Protein AF-A0A930YAP3-F1 (afdb_monomer_lite)

Radius of gyration: 26.92 Å; chains: 1; bounding box: 83×47×52 Å

Sequence (221 aa):
MSDSRGLPSSLTEYVLVWCEDLLQDLPTTDRTDLARTLSTMYEGGPWPTRLRIQRLAEQINGNYGDANTFVGDLHSERPGYVATITQKLSTPDPQTRDEALELLARLPGSPELVQALDQAGEQGSLSHSERAKILRRALSNPILPAPVPAPDAYPELPRDYPESYEDQKRRDPPYELFRPTPDQTTDLAKLDEEWKAGLLEVQAYRRAIFAIMNGHSSASG

Secondary structure (DSSP, 8-state):
-----PSPSSHHHIIIIITGGGGTTS-HHHHHHHHHHHHHH--SSSPPPHHHHHHHHHHHTT-SS-HHHHHHHHHHTSTTHHHHHHHGGG-S-HHHHHHHHHHHHHS---HHHHHHHHHHHHTTSS-HHHHHHHHHHHHHS--PPPPPPPPTTSPPPPTTPSPPHHHHHHHS--GGG----HHHHHHHHHHHHHHHTT-S-HHHHHHHHHHHHH-S-----

Structure (mmCIF, N/CA/C/O backbone):
data_AF-A0A930YAP3-F1
#
_entry.id   AF-A0A930YAP3-F1
#
loop_
_atom_site.group_PDB
_atom_site.id
_atom_site.type_symbol
_atom_site.label_atom_id
_atom_site.label_alt_id
_atom_site.label_comp_id
_atom_site.label_asym_id
_atom_site.label_entity_id
_atom_site.label_seq_id
_atom_site.pdbx_PDB_ins_code
_atom_site.Cartn_x
_atom_site.Cartn_y
_atom_site.Cartn_z
_atom_site.occupancy
_atom_site.B_iso_or_equiv
_atom_site.auth_seq_id
_atom_site.auth_comp_id
_atom_site.auth_asym_id
_atom_site.auth_atom_id
_atom_site.pdbx_PDB_model_num
ATOM 1 N N . MET A 1 1 ? 8.081 -24.027 -24.000 1.00 33.53 1 MET A N 1
ATOM 2 C CA . MET A 1 1 ? 9.335 -23.278 -24.212 1.00 33.53 1 MET A CA 1
ATOM 3 C C . MET A 1 1 ? 9.351 -22.201 -23.151 1.00 33.53 1 MET A C 1
ATOM 5 O O . MET A 1 1 ? 8.625 -21.230 -23.288 1.00 33.53 1 MET A O 1
ATOM 9 N N . SER A 1 2 ? 10.025 -22.466 -22.035 1.00 33.09 2 SER A N 1
ATOM 10 C CA . SER A 1 2 ? 10.110 -21.539 -20.907 1.00 33.09 2 SER A CA 1
ATOM 11 C C . SER A 1 2 ? 11.289 -20.614 -21.172 1.00 33.09 2 SER A C 1
ATOM 13 O O . SER A 1 2 ? 12.432 -21.027 -20.993 1.00 33.09 2 SER A O 1
ATOM 15 N N . ASP A 1 3 ? 11.018 -19.410 -21.675 1.00 39.50 3 ASP A N 1
ATOM 16 C CA . ASP A 1 3 ? 12.027 -18.355 -21.747 1.00 39.50 3 ASP A CA 1
ATOM 17 C C . ASP A 1 3 ? 12.384 -17.969 -20.312 1.00 39.50 3 ASP A C 1
ATOM 19 O O . ASP A 1 3 ? 11.658 -17.249 -19.631 1.00 39.50 3 ASP A O 1
ATOM 23 N N . SER A 1 4 ? 13.506 -18.492 -19.833 1.00 41.62 4 SER A N 1
ATOM 24 C CA . SER A 1 4 ? 14.141 -18.088 -18.588 1.00 41.62 4 SER A CA 1
ATOM 25 C C . SER A 1 4 ? 14.739 -16.692 -18.763 1.00 41.62 4 SER A C 1
ATOM 27 O O . SER A 1 4 ? 15.957 -16.534 -18.865 1.00 41.62 4 SER A O 1
ATOM 29 N N . ARG A 1 5 ? 13.890 -15.662 -18.834 1.00 59.28 5 ARG A N 1
ATOM 30 C CA . ARG A 1 5 ? 14.333 -14.313 -18.484 1.00 59.28 5 ARG A CA 1
ATOM 31 C C . ARG A 1 5 ? 14.593 -14.343 -16.981 1.00 59.28 5 ARG A C 1
ATOM 33 O O . ARG A 1 5 ? 13.700 -14.665 -16.203 1.00 59.28 5 ARG A O 1
ATOM 40 N N . GLY A 1 6 ? 15.854 -14.147 -16.598 1.00 75.75 6 GLY A N 1
ATOM 41 C CA . GLY A 1 6 ? 16.259 -14.067 -15.194 1.00 75.75 6 GLY A CA 1
ATOM 42 C C . GLY A 1 6 ? 15.543 -12.928 -14.467 1.00 75.75 6 GLY A C 1
ATOM 43 O O . GLY A 1 6 ? 14.827 -12.149 -15.089 1.00 75.75 6 GLY A O 1
ATOM 44 N N . LEU A 1 7 ? 15.735 -12.832 -13.151 1.00 87.25 7 LEU A N 1
ATOM 45 C CA . LEU A 1 7 ? 15.164 -11.748 -12.347 1.00 87.25 7 LEU A CA 1
ATOM 46 C C . LEU A 1 7 ? 15.548 -10.370 -12.931 1.00 87.25 7 LEU A C 1
ATOM 48 O O . LEU A 1 7 ? 16.653 -10.231 -13.467 1.00 87.25 7 LEU A O 1
ATOM 52 N N . PRO A 1 8 ? 14.658 -9.366 -12.844 1.00 90.19 8 PRO A N 1
ATOM 53 C CA . PRO A 1 8 ? 14.897 -8.033 -13.395 1.00 90.19 8 PRO A CA 1
ATOM 54 C C . PRO A 1 8 ? 16.171 -7.416 -12.813 1.00 90.19 8 PRO A C 1
ATOM 56 O O . PRO A 1 8 ? 16.368 -7.389 -11.606 1.00 90.19 8 PRO A O 1
ATOM 59 N N . SER A 1 9 ? 17.031 -6.865 -13.662 1.00 87.00 9 SER A N 1
ATOM 60 C CA . SER A 1 9 ? 18.346 -6.351 -13.262 1.00 87.00 9 SER A CA 1
ATOM 61 C C . SER A 1 9 ? 18.307 -4.964 -12.611 1.00 87.00 9 SER A C 1
ATOM 63 O O . SER A 1 9 ? 19.304 -4.503 -12.054 1.00 87.00 9 SER A O 1
ATOM 65 N N . SER A 1 10 ? 17.164 -4.276 -12.678 1.00 89.88 10 SER A N 1
ATOM 66 C CA . SER A 1 10 ? 16.958 -2.964 -12.059 1.00 89.88 10 SER A CA 1
ATOM 67 C C . SER A 1 10 ? 15.486 -2.707 -11.734 1.00 89.88 10 SER A C 1
ATOM 69 O O . SER A 1 10 ? 14.592 -3.256 -12.381 1.00 89.88 10 SER A O 1
ATOM 71 N N . LEU A 1 11 ? 15.234 -1.809 -10.775 1.00 90.75 11 LEU A N 1
ATOM 72 C CA . LEU A 1 11 ? 13.875 -1.384 -10.429 1.00 90.75 11 LEU A CA 1
ATOM 73 C C . LEU A 1 11 ? 13.167 -0.747 -11.636 1.00 90.75 11 LEU A C 1
ATOM 75 O O . LEU A 1 11 ? 11.981 -0.975 -11.853 1.00 90.75 11 LEU A O 1
ATOM 79 N N . THR A 1 12 ? 13.905 -0.012 -12.471 1.00 93.69 12 THR A N 1
ATOM 80 C CA . THR A 1 12 ? 13.394 0.545 -13.729 1.00 93.69 12 THR A CA 1
ATOM 81 C C . THR A 1 12 ? 12.933 -0.543 -14.697 1.00 93.69 12 THR A C 1
ATOM 83 O O . THR A 1 12 ? 11.848 -0.424 -15.258 1.00 93.69 12 THR A O 1
ATOM 86 N N . GLU A 1 13 ? 13.720 -1.607 -14.888 1.00 93.12 13 GLU A N 1
ATOM 87 C CA . GLU A 1 13 ? 13.331 -2.742 -15.736 1.00 93.12 13 GLU A CA 1
ATOM 88 C C . GLU A 1 13 ? 12.083 -3.439 -15.187 1.00 93.12 13 GLU A C 1
ATOM 90 O O . GLU A 1 13 ? 11.144 -3.714 -15.932 1.00 93.12 13 GLU A O 1
ATOM 95 N N . TYR A 1 14 ? 12.030 -3.668 -13.876 1.00 94.56 14 TYR A N 1
ATOM 96 C CA . TYR A 1 14 ? 10.858 -4.266 -13.247 1.00 94.56 14 TYR A CA 1
ATOM 97 C C . TYR A 1 14 ? 9.591 -3.424 -13.442 1.00 94.56 14 TYR A C 1
ATOM 99 O O . TYR A 1 14 ? 8.553 -3.946 -13.842 1.00 94.56 14 TYR A O 1
ATOM 107 N N . VAL A 1 15 ? 9.664 -2.111 -13.227 1.00 95.44 15 VAL A N 1
ATOM 108 C CA . VAL A 1 15 ? 8.491 -1.240 -13.377 1.00 95.44 15 VAL A CA 1
ATOM 109 C C . VAL A 1 15 ? 8.074 -1.111 -14.844 1.00 95.44 15 VAL A C 1
ATOM 111 O O . VAL A 1 15 ? 6.894 -1.237 -15.151 1.00 95.44 15 VAL A O 1
ATOM 114 N N . LEU A 1 16 ? 9.014 -0.866 -15.761 1.00 95.69 16 LEU A N 1
ATOM 115 C CA . LEU A 1 16 ? 8.678 -0.524 -17.149 1.00 95.69 16 LEU A CA 1
ATOM 116 C C . LEU A 1 16 ? 8.462 -1.731 -18.065 1.00 95.69 16 LEU A C 1
ATOM 118 O O . LEU A 1 16 ? 7.786 -1.583 -19.078 1.00 95.69 16 LEU A O 1
ATOM 122 N N . VAL A 1 17 ? 9.043 -2.889 -17.745 1.00 94.50 17 VAL A N 1
ATOM 123 C CA . VAL A 1 17 ? 8.962 -4.096 -18.584 1.00 94.50 17 VAL A CA 1
ATOM 124 C C . VAL A 1 17 ? 8.116 -5.168 -17.910 1.00 94.50 17 VAL A C 1
ATOM 126 O O . VAL A 1 17 ? 7.185 -5.683 -18.518 1.00 94.50 17 VAL A O 1
ATOM 129 N N . TRP A 1 18 ? 8.405 -5.502 -16.649 1.00 95.06 18 TRP A N 1
ATOM 130 C CA . TRP A 1 18 ? 7.701 -6.598 -15.971 1.00 95.06 18 TRP A CA 1
ATOM 131 C C . TRP A 1 18 ? 6.293 -6.203 -15.525 1.00 95.06 18 TRP A C 1
ATOM 133 O O . TRP A 1 18 ? 5.395 -7.041 -15.508 1.00 95.06 18 TRP A O 1
ATOM 143 N N . CYS A 1 19 ? 6.096 -4.935 -15.171 1.00 95.88 19 CYS A N 1
ATOM 144 C CA . CYS A 1 19 ? 4.802 -4.382 -14.776 1.00 95.88 19 CYS A CA 1
ATOM 145 C C . CYS A 1 19 ? 4.117 -3.594 -15.902 1.00 95.88 19 CYS A C 1
ATOM 147 O O . CYS A 1 19 ? 3.187 -2.845 -15.621 1.00 95.88 19 CYS A O 1
ATOM 149 N N . GLU A 1 20 ? 4.556 -3.728 -17.161 1.00 95.38 20 GLU A N 1
ATOM 150 C CA . GLU A 1 20 ? 4.023 -2.950 -18.291 1.00 95.38 20 GLU A CA 1
ATOM 151 C C . GLU A 1 20 ? 2.495 -3.061 -18.412 1.00 95.38 20 GLU A C 1
ATOM 153 O O . GLU A 1 20 ? 1.816 -2.070 -18.686 1.00 95.38 20 GLU A O 1
ATOM 158 N N . ASP A 1 21 ? 1.951 -4.253 -18.165 1.00 95.31 21 ASP A N 1
ATOM 159 C CA . ASP A 1 21 ? 0.519 -4.535 -18.214 1.00 95.31 21 ASP A CA 1
ATOM 160 C C . ASP A 1 21 ? -0.294 -3.702 -17.211 1.00 95.31 21 ASP A C 1
ATOM 162 O O . ASP A 1 21 ? -1.421 -3.317 -17.508 1.00 95.31 21 ASP A O 1
ATOM 166 N N . LEU A 1 22 ? 0.305 -3.340 -16.073 1.00 96.25 22 LEU A N 1
ATOM 167 C CA . LEU A 1 22 ? -0.309 -2.487 -15.049 1.00 96.25 22 LEU A CA 1
ATOM 168 C C . LEU A 1 22 ? -0.300 -1.004 -15.434 1.00 96.25 22 LEU A C 1
ATOM 170 O O . LEU A 1 22 ? -1.015 -0.203 -14.838 1.00 96.25 22 LEU A O 1
ATOM 174 N N . LEU A 1 23 ? 0.550 -0.621 -16.389 1.00 95.62 23 LEU A N 1
ATOM 175 C CA . LEU A 1 23 ? 0.800 0.769 -16.764 1.00 95.62 23 LEU A CA 1
ATOM 176 C C . LEU A 1 23 ? 0.142 1.148 -18.098 1.00 95.62 23 LEU A C 1
ATOM 178 O O . LEU A 1 23 ? 0.381 2.250 -18.590 1.00 95.62 23 LEU A O 1
ATOM 182 N N . GLN A 1 24 ? -0.648 0.256 -18.708 1.00 91.62 24 GLN A N 1
ATOM 183 C CA . GLN A 1 24 ? -1.156 0.408 -20.081 1.00 91.62 24 GLN A CA 1
ATOM 184 C C . GLN A 1 24 ? -1.930 1.710 -20.315 1.00 91.62 24 GLN A C 1
ATOM 186 O O . GLN A 1 24 ? -1.789 2.306 -21.384 1.00 91.62 24 GLN A O 1
ATOM 191 N N . ASP A 1 25 ? -2.656 2.185 -19.306 1.00 92.00 25 ASP A N 1
ATOM 192 C CA . ASP A 1 25 ? -3.461 3.405 -19.394 1.00 92.00 25 ASP A CA 1
ATOM 193 C C . ASP A 1 25 ? -2.657 4.692 -19.146 1.00 92.00 25 ASP A C 1
ATOM 195 O O . ASP A 1 25 ? -3.138 5.788 -19.426 1.00 92.00 25 ASP A O 1
ATOM 199 N N . LEU A 1 26 ? -1.412 4.582 -18.669 1.00 94.12 26 LEU A N 1
ATOM 200 C CA . LEU A 1 26 ? -0.554 5.739 -18.428 1.00 94.12 26 LEU A CA 1
ATOM 201 C C . LEU A 1 26 ? 0.161 6.193 -19.708 1.00 94.12 26 LEU A C 1
ATOM 203 O O . LEU A 1 26 ? 0.694 5.350 -20.444 1.00 94.12 26 LEU A O 1
ATOM 207 N N . PRO A 1 27 ? 0.301 7.510 -19.943 1.00 94.62 27 PRO A N 1
ATOM 208 C CA . PRO A 1 27 ? 1.236 8.048 -20.924 1.00 94.62 27 PRO A CA 1
ATOM 209 C C . PRO A 1 27 ? 2.678 7.603 -20.644 1.00 94.62 27 PRO A C 1
ATOM 211 O O . PRO A 1 27 ? 3.095 7.480 -19.494 1.00 94.62 27 PRO A O 1
ATOM 214 N N . THR A 1 28 ? 3.489 7.424 -21.689 1.00 93.12 28 THR A N 1
ATOM 215 C CA . THR A 1 28 ? 4.896 6.992 -21.558 1.00 93.12 28 THR A CA 1
ATOM 216 C C . THR A 1 28 ? 5.729 7.891 -20.633 1.00 93.12 28 THR A C 1
ATOM 218 O O . THR A 1 28 ? 6.627 7.401 -19.942 1.00 93.12 28 THR A O 1
ATOM 221 N N . THR A 1 29 ? 5.434 9.195 -20.598 1.00 94.62 29 THR A N 1
ATOM 222 C CA . THR A 1 29 ? 6.070 10.158 -19.682 1.00 94.62 29 THR A CA 1
ATOM 223 C C . THR A 1 29 ? 5.834 9.770 -18.230 1.00 94.62 29 THR A C 1
ATOM 225 O O . THR A 1 29 ? 6.788 9.628 -17.470 1.00 94.62 29 THR A O 1
ATOM 228 N N . ASP A 1 30 ? 4.587 9.473 -17.887 1.00 95.44 30 ASP A N 1
ATOM 229 C CA . ASP A 1 30 ? 4.153 9.211 -16.520 1.00 95.44 30 ASP A CA 1
ATOM 230 C C . ASP A 1 30 ? 4.669 7.855 -16.033 1.00 95.44 30 ASP A C 1
ATOM 232 O O . ASP A 1 30 ? 5.103 7.725 -14.890 1.00 95.44 30 ASP A O 1
ATOM 236 N N . ARG A 1 31 ? 4.741 6.857 -16.928 1.00 95.56 31 ARG A N 1
ATOM 237 C CA . ARG A 1 31 ? 5.410 5.571 -16.647 1.00 95.56 31 ARG A CA 1
ATOM 238 C C . ARG A 1 31 ? 6.876 5.779 -16.275 1.00 95.56 31 ARG A C 1
ATOM 240 O O . ARG A 1 31 ? 7.371 5.213 -15.301 1.00 95.56 31 ARG A O 1
ATOM 247 N N . THR A 1 32 ? 7.572 6.604 -17.058 1.00 93.44 32 THR A N 1
ATOM 248 C CA . THR A 1 32 ? 8.999 6.889 -16.856 1.00 93.44 32 THR A CA 1
ATOM 249 C C . THR A 1 32 ? 9.224 7.672 -15.565 1.00 93.44 32 THR A C 1
ATOM 251 O O . THR A 1 32 ? 10.162 7.379 -14.821 1.00 93.44 32 THR A O 1
ATOM 254 N N . ASP A 1 33 ? 8.360 8.641 -15.274 1.00 93.50 33 ASP A N 1
ATOM 255 C CA . ASP A 1 33 ? 8.436 9.444 -14.058 1.00 93.50 33 ASP A CA 1
ATOM 256 C C . ASP A 1 33 ? 8.098 8.622 -12.808 1.00 93.50 33 ASP A C 1
ATOM 258 O O . ASP A 1 33 ? 8.788 8.765 -11.796 1.00 93.50 33 ASP A O 1
ATOM 262 N N . LEU A 1 34 ? 7.143 7.687 -12.883 1.00 92.62 34 LEU A N 1
ATOM 263 C CA . LEU A 1 34 ? 6.880 6.702 -11.830 1.00 92.62 34 LEU A CA 1
ATOM 264 C C . LEU A 1 34 ? 8.126 5.853 -11.538 1.00 92.62 34 LEU A C 1
ATOM 266 O O . LEU A 1 34 ? 8.576 5.791 -10.392 1.00 92.62 34 LEU A O 1
ATOM 270 N N . ALA A 1 35 ? 8.722 5.241 -12.566 1.00 93.06 35 ALA A N 1
ATOM 271 C CA . ALA A 1 35 ? 9.916 4.408 -12.410 1.00 93.06 35 ALA A CA 1
ATOM 272 C C . ALA A 1 35 ? 11.107 5.200 -11.839 1.00 93.06 35 ALA A C 1
ATOM 274 O O . ALA A 1 35 ? 11.819 4.716 -10.952 1.00 93.06 35 ALA A O 1
ATOM 275 N N . ARG A 1 36 ? 11.303 6.446 -12.296 1.00 91.00 36 ARG A N 1
ATOM 276 C CA . ARG A 1 36 ? 12.343 7.349 -11.781 1.00 91.00 36 ARG A CA 1
ATOM 277 C C . ARG A 1 36 ? 12.098 7.716 -10.321 1.00 91.00 36 ARG A C 1
ATOM 279 O O . ARG A 1 36 ? 13.033 7.691 -9.523 1.00 91.00 36 ARG A O 1
ATOM 286 N N . THR A 1 37 ? 10.858 8.039 -9.969 1.00 88.75 37 THR A N 1
ATOM 287 C CA . THR A 1 37 ? 10.461 8.412 -8.606 1.00 88.75 37 THR A CA 1
ATOM 288 C C . THR A 1 37 ? 10.678 7.249 -7.645 1.00 88.75 37 THR A C 1
ATOM 290 O O . THR A 1 37 ? 11.324 7.421 -6.614 1.00 88.75 37 THR A O 1
ATOM 293 N N . LEU A 1 38 ? 10.243 6.043 -8.021 1.00 88.56 38 LEU A N 1
ATOM 294 C CA . LEU A 1 38 ? 10.493 4.824 -7.252 1.00 88.56 38 LEU A CA 1
ATOM 295 C C . LEU A 1 38 ? 11.989 4.545 -7.086 1.00 88.56 38 LEU A C 1
ATOM 297 O O . LEU A 1 38 ? 12.423 4.265 -5.977 1.00 88.56 38 LEU A O 1
ATOM 301 N N . SER A 1 39 ? 12.784 4.693 -8.148 1.00 85.12 39 SER A N 1
ATOM 302 C CA . SER A 1 39 ? 14.242 4.508 -8.083 1.00 85.12 39 SER A CA 1
ATOM 303 C C . SER A 1 39 ? 14.944 5.543 -7.206 1.00 85.12 39 SER A C 1
ATOM 305 O O . SER A 1 39 ? 15.912 5.214 -6.533 1.00 85.12 39 SER A O 1
ATOM 307 N N . THR A 1 40 ? 14.452 6.783 -7.187 1.00 79.75 40 THR A N 1
ATOM 308 C CA . THR A 1 40 ? 15.038 7.874 -6.389 1.00 79.75 40 THR A CA 1
ATOM 309 C C . THR A 1 40 ? 14.723 7.725 -4.901 1.00 79.75 40 THR A C 1
ATOM 311 O O . THR A 1 40 ? 15.553 8.057 -4.064 1.00 79.75 40 THR A O 1
ATOM 314 N N . MET A 1 41 ? 13.528 7.231 -4.569 1.00 77.38 41 MET A N 1
ATOM 315 C CA . MET A 1 41 ? 13.085 7.024 -3.184 1.00 77.38 41 MET A CA 1
ATOM 316 C C . MET A 1 41 ? 13.462 5.648 -2.622 1.00 77.38 41 MET A C 1
ATOM 318 O O . MET A 1 41 ? 13.159 5.352 -1.468 1.00 77.38 41 MET A O 1
ATOM 322 N N . TYR A 1 42 ? 14.039 4.768 -3.438 1.00 80.44 42 TYR A N 1
ATOM 323 C CA . TYR A 1 42 ? 14.391 3.427 -3.004 1.00 80.44 42 TYR A CA 1
ATOM 324 C C . TYR A 1 42 ? 15.674 3.458 -2.167 1.00 80.44 42 TYR A C 1
ATOM 326 O O . TYR A 1 42 ? 16.769 3.667 -2.681 1.00 80.44 42 TYR A O 1
ATOM 334 N N . GLU A 1 43 ? 15.525 3.213 -0.867 1.00 71.62 43 GLU A N 1
ATOM 335 C CA . GLU A 1 43 ? 16.618 3.225 0.117 1.00 71.62 43 GLU A CA 1
ATOM 336 C C . GLU A 1 43 ? 17.086 1.807 0.511 1.00 71.62 43 GLU A C 1
ATOM 338 O O . GLU A 1 43 ? 17.870 1.641 1.444 1.00 71.62 43 GLU A O 1
ATOM 343 N N . GLY A 1 44 ? 16.620 0.773 -0.200 1.00 71.31 44 GLY A N 1
ATOM 344 C CA . GLY A 1 44 ? 16.870 -0.640 0.107 1.00 71.31 44 GLY A CA 1
ATOM 345 C C . GLY A 1 44 ? 15.603 -1.401 0.517 1.00 71.31 44 GLY A C 1
ATOM 346 O O . GLY A 1 44 ? 14.574 -0.800 0.824 1.00 71.31 44 GLY A O 1
ATOM 347 N N . GLY A 1 45 ? 15.676 -2.736 0.535 1.00 74.25 45 GLY A N 1
ATOM 348 C CA . GLY A 1 45 ? 14.530 -3.593 0.864 1.00 74.25 45 GLY A CA 1
ATOM 349 C C . GLY A 1 45 ? 13.917 -4.297 -0.348 1.00 74.25 45 GLY A C 1
ATOM 350 O O . GLY A 1 45 ? 14.330 -4.061 -1.478 1.00 74.25 45 GLY A O 1
ATOM 351 N N . PRO A 1 46 ? 12.891 -5.133 -0.135 1.00 85.12 46 PRO A N 1
ATOM 352 C CA . PRO A 1 46 ? 12.163 -5.703 -1.253 1.00 85.12 46 PRO A CA 1
ATOM 353 C C . PRO A 1 46 ? 11.554 -4.595 -2.110 1.00 85.12 46 PRO A C 1
ATOM 355 O O . PRO A 1 46 ? 11.053 -3.581 -1.607 1.00 85.12 46 PRO A O 1
ATOM 358 N N . TRP A 1 47 ? 11.588 -4.801 -3.419 1.00 90.31 47 TRP A N 1
ATOM 359 C CA . TRP A 1 47 ? 10.936 -3.922 -4.367 1.00 90.31 47 TRP A CA 1
ATOM 360 C C . TRP A 1 47 ? 9.424 -3.881 -4.129 1.00 90.31 47 TRP A C 1
ATOM 362 O O . TRP A 1 47 ? 8.844 -4.792 -3.529 1.00 90.31 47 TRP A O 1
ATOM 372 N N . PRO A 1 48 ? 8.758 -2.805 -4.584 1.00 89.62 48 PRO A N 1
ATOM 373 C CA . PRO A 1 48 ? 7.310 -2.715 -4.520 1.00 89.62 48 PRO A CA 1
ATOM 374 C C . PRO A 1 48 ? 6.646 -3.941 -5.155 1.00 89.62 48 PRO A C 1
ATOM 376 O O . PRO A 1 48 ? 7.015 -4.370 -6.249 1.00 89.62 48 PRO A O 1
ATOM 379 N N . THR A 1 49 ? 5.627 -4.476 -4.489 1.00 90.94 49 THR A N 1
ATOM 380 C CA . THR A 1 49 ? 4.784 -5.534 -5.057 1.00 90.94 49 THR A CA 1
ATOM 381 C C . THR A 1 49 ? 4.086 -5.037 -6.323 1.00 90.94 49 THR A C 1
ATOM 383 O O . THR A 1 49 ? 3.871 -3.831 -6.490 1.00 90.94 49 THR A O 1
ATOM 386 N N . ARG A 1 50 ? 3.666 -5.957 -7.200 1.00 93.31 50 ARG A N 1
ATOM 387 C CA . ARG A 1 50 ? 2.856 -5.601 -8.378 1.00 93.31 50 ARG A CA 1
ATOM 388 C C . ARG A 1 50 ? 1.598 -4.829 -7.997 1.00 93.31 50 ARG A C 1
ATOM 390 O O . ARG A 1 50 ? 1.282 -3.827 -8.630 1.00 93.31 50 ARG A O 1
ATOM 397 N N . LEU A 1 51 ? 0.930 -5.233 -6.914 1.00 91.88 51 LEU A N 1
ATOM 398 C CA . LEU A 1 51 ? -0.238 -4.522 -6.393 1.00 91.88 51 LEU A CA 1
ATOM 399 C C . LEU A 1 51 ? 0.087 -3.055 -6.083 1.00 91.88 51 LEU A C 1
ATOM 401 O O . LEU A 1 51 ? -0.640 -2.165 -6.515 1.00 91.88 51 LEU A O 1
ATOM 405 N N . ARG A 1 52 ? 1.215 -2.791 -5.418 1.00 90.94 52 ARG A N 1
ATOM 406 C CA . ARG A 1 52 ? 1.637 -1.424 -5.110 1.00 90.94 52 ARG A CA 1
ATOM 407 C C . ARG A 1 52 ? 1.926 -0.610 -6.373 1.00 90.94 52 ARG A C 1
ATOM 409 O O . ARG A 1 52 ? 1.583 0.570 -6.417 1.00 90.94 52 ARG A O 1
ATOM 416 N N . ILE A 1 53 ? 2.522 -1.220 -7.403 1.00 94.06 53 ILE A N 1
ATOM 417 C CA . ILE A 1 53 ? 2.715 -0.574 -8.714 1.00 94.06 53 ILE A CA 1
ATOM 418 C C . ILE A 1 53 ? 1.368 -0.250 -9.365 1.00 94.06 53 ILE A C 1
ATOM 420 O O . ILE A 1 53 ? 1.172 0.879 -9.813 1.00 94.06 53 ILE A O 1
ATOM 424 N N . GLN A 1 54 ? 0.420 -1.189 -9.346 1.00 94.06 54 GLN A N 1
ATOM 425 C CA . GLN A 1 54 ? -0.933 -0.969 -9.852 1.00 94.06 54 GLN A CA 1
ATOM 426 C C . GLN A 1 54 ? -1.606 0.202 -9.122 1.00 94.06 54 GLN A C 1
ATOM 428 O O . GLN A 1 54 ? -2.123 1.105 -9.767 1.00 94.06 54 GLN A O 1
ATOM 433 N N . ARG A 1 55 ? -1.545 0.259 -7.784 1.00 91.69 55 ARG A N 1
ATOM 434 C CA . ARG A 1 55 ? -2.137 1.362 -7.003 1.00 91.69 55 ARG A CA 1
ATOM 435 C C . ARG A 1 55 ? -1.508 2.718 -7.299 1.00 91.69 55 ARG A C 1
ATOM 437 O O . ARG A 1 55 ? -2.221 3.715 -7.379 1.00 91.69 55 ARG A O 1
ATOM 444 N N . LEU A 1 56 ? -0.198 2.768 -7.521 1.00 92.50 56 LEU A N 1
ATOM 445 C CA . LEU A 1 56 ? 0.470 3.995 -7.959 1.00 92.50 56 LEU A CA 1
ATOM 446 C C . LEU A 1 56 ? -0.002 4.431 -9.352 1.00 92.50 56 LEU A C 1
ATOM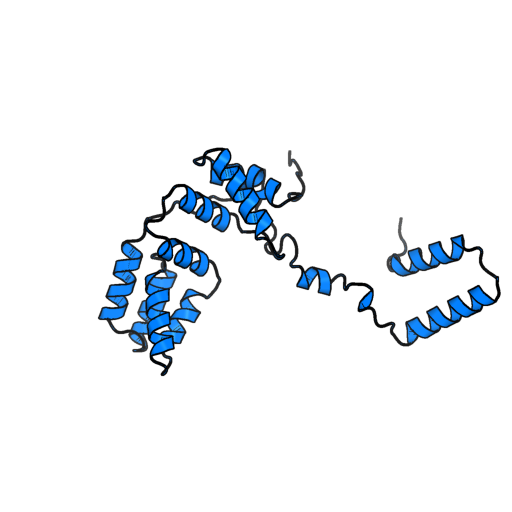 448 O O . LEU A 1 56 ? -0.234 5.619 -9.565 1.00 92.50 56 LEU A O 1
ATOM 452 N N . ALA A 1 57 ? -0.198 3.491 -10.277 1.00 93.69 57 ALA A N 1
ATOM 453 C CA . ALA A 1 57 ? -0.736 3.797 -11.599 1.00 93.69 57 ALA A CA 1
ATOM 454 C C . ALA A 1 57 ? -2.172 4.344 -11.525 1.00 93.69 57 ALA A C 1
ATOM 456 O O . ALA A 1 57 ? -2.467 5.373 -12.129 1.00 93.69 57 ALA A O 1
ATOM 457 N N . GLU A 1 58 ? -3.033 3.732 -10.706 1.00 92.69 58 GLU A N 1
ATOM 458 C CA . GLU A 1 58 ? -4.391 4.230 -10.442 1.00 92.69 58 GLU A CA 1
ATOM 459 C C . GLU A 1 58 ? -4.384 5.640 -9.832 1.00 92.69 58 GLU A C 1
ATOM 461 O O . GLU A 1 58 ? -5.213 6.483 -10.179 1.00 92.69 58 GLU A O 1
ATOM 466 N N . GLN A 1 59 ? -3.436 5.930 -8.935 1.00 91.25 59 GLN A N 1
ATOM 467 C CA . GLN A 1 59 ? -3.281 7.263 -8.356 1.00 91.25 59 GLN A CA 1
ATOM 468 C C . GLN A 1 59 ? -2.893 8.298 -9.413 1.00 91.25 59 GLN A C 1
ATOM 470 O O . GLN A 1 59 ? -3.478 9.380 -9.438 1.00 91.25 59 GLN A O 1
ATOM 475 N N . ILE A 1 60 ? -1.938 7.974 -10.286 1.00 91.62 60 ILE A N 1
ATOM 476 C CA . ILE A 1 60 ? -1.494 8.874 -11.358 1.00 91.62 60 ILE A CA 1
ATOM 477 C C . ILE A 1 60 ? -2.626 9.117 -12.366 1.00 91.62 60 ILE A C 1
ATOM 479 O O . ILE A 1 60 ? -2.834 10.255 -12.781 1.00 91.62 60 ILE A O 1
ATOM 483 N N . ASN A 1 61 ? -3.421 8.090 -12.675 1.00 90.12 61 ASN A N 1
ATOM 484 C CA . ASN A 1 61 ? -4.618 8.209 -13.512 1.00 90.12 61 ASN A CA 1
ATOM 485 C C . ASN A 1 61 ? -5.755 9.023 -12.868 1.00 90.12 61 ASN A C 1
ATOM 487 O O . ASN A 1 61 ? -6.754 9.307 -13.525 1.00 90.12 61 ASN A O 1
ATOM 491 N N . GLY A 1 62 ? -5.634 9.403 -11.592 1.00 88.88 62 GLY A N 1
ATOM 492 C CA . GLY A 1 62 ? -6.680 10.132 -10.877 1.00 88.88 62 GLY A CA 1
ATOM 493 C C . GLY A 1 62 ? -7.882 9.262 -10.502 1.00 88.88 62 GLY A C 1
ATOM 494 O O . GLY A 1 62 ? -8.953 9.791 -10.215 1.00 88.88 62 GLY A O 1
ATOM 495 N N . ASN A 1 63 ? -7.713 7.937 -10.467 1.00 89.25 63 ASN A N 1
ATOM 496 C CA . ASN A 1 63 ? -8.774 6.996 -10.101 1.00 89.25 63 ASN A CA 1
ATOM 497 C C . ASN A 1 63 ? -8.992 6.910 -8.580 1.00 89.25 63 ASN A C 1
ATOM 499 O O . ASN A 1 63 ? -9.968 6.315 -8.124 1.00 89.25 63 ASN A O 1
ATOM 503 N N . TYR A 1 64 ? -8.129 7.551 -7.784 1.00 83.62 64 TYR A N 1
ATOM 504 C CA . TYR A 1 64 ? -8.380 7.801 -6.366 1.00 83.62 64 TYR A CA 1
ATOM 505 C C . TYR A 1 64 ? -9.175 9.093 -6.163 1.00 83.62 64 TYR A C 1
ATOM 507 O O . TYR A 1 64 ? -8.820 10.144 -6.688 1.00 83.62 64 TYR A O 1
ATOM 515 N N . GLY A 1 65 ? -10.220 9.029 -5.332 1.00 74.19 65 GLY A N 1
ATOM 516 C CA . GLY A 1 65 ? -11.061 10.187 -5.021 1.00 74.19 65 GLY A CA 1
ATOM 517 C C . GLY A 1 65 ? -10.338 11.258 -4.199 1.00 74.19 65 GLY A C 1
ATOM 518 O O . GLY A 1 65 ? -10.578 12.447 -4.392 1.00 74.19 65 GLY A O 1
ATOM 519 N N . ASP A 1 66 ? -9.438 10.853 -3.296 1.00 81.94 66 ASP A N 1
ATOM 520 C CA . ASP A 1 66 ? -8.561 11.760 -2.556 1.00 81.94 66 ASP A CA 1
ATOM 521 C C . ASP A 1 66 ? -7.240 11.081 -2.132 1.00 81.94 66 ASP A C 1
ATOM 523 O O . ASP A 1 66 ? -7.101 9.854 -2.142 1.00 81.94 66 ASP A O 1
ATOM 527 N N . ALA A 1 67 ? -6.256 11.894 -1.731 1.00 82.12 67 ALA A N 1
ATOM 528 C CA . ALA A 1 67 ? -4.942 11.415 -1.296 1.00 82.12 67 ALA A CA 1
ATOM 529 C C . ALA A 1 67 ? -4.995 10.581 -0.002 1.00 82.12 67 ALA A C 1
ATOM 531 O O . ALA A 1 67 ? -4.158 9.705 0.207 1.00 82.12 67 ALA A O 1
ATOM 532 N N . ASN A 1 68 ? -5.976 10.830 0.870 1.00 83.06 68 ASN A N 1
ATOM 533 C CA . ASN A 1 68 ? -6.108 10.097 2.127 1.00 83.06 68 ASN A CA 1
ATOM 534 C C . ASN A 1 68 ? -6.535 8.648 1.888 1.00 83.06 68 ASN A C 1
ATOM 536 O O . ASN A 1 68 ? -6.064 7.751 2.581 1.00 83.06 68 ASN A O 1
ATOM 540 N N . THR A 1 69 ? -7.392 8.433 0.895 1.00 84.06 69 THR A N 1
ATOM 541 C CA . THR A 1 69 ? -7.871 7.123 0.463 1.00 84.06 69 THR A CA 1
ATOM 542 C C . THR A 1 69 ? -6.729 6.296 -0.105 1.00 84.06 69 THR A C 1
ATOM 544 O O . THR A 1 69 ? -6.578 5.133 0.25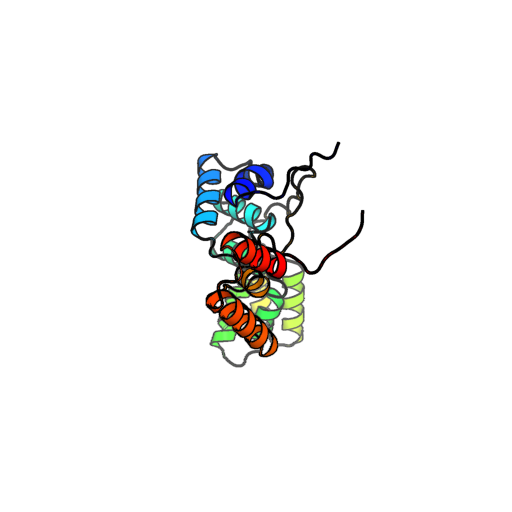2 1.00 84.06 69 THR A O 1
ATOM 547 N N . PHE A 1 70 ? -5.875 6.914 -0.926 1.00 86.00 70 PHE A N 1
ATOM 548 C CA . PHE A 1 70 ? -4.663 6.275 -1.436 1.00 86.00 70 PHE A CA 1
ATOM 549 C C . PHE A 1 70 ? -3.721 5.836 -0.311 1.00 86.00 70 PHE A C 1
ATOM 551 O O . PHE A 1 70 ? -3.292 4.686 -0.261 1.00 86.00 70 PHE A O 1
ATOM 558 N N . VAL A 1 71 ? -3.443 6.730 0.641 1.00 85.31 71 VAL A N 1
ATOM 559 C CA . VAL A 1 71 ? -2.593 6.409 1.796 1.00 85.31 71 VAL A CA 1
ATOM 560 C C . VAL A 1 71 ? -3.206 5.293 2.650 1.00 85.31 71 VAL A C 1
ATOM 562 O O . VAL A 1 71 ? -2.487 4.402 3.102 1.00 85.31 71 VAL A O 1
ATOM 565 N N . GLY A 1 72 ? -4.526 5.315 2.857 1.00 84.94 72 GLY A N 1
ATOM 566 C CA . GLY A 1 72 ? -5.247 4.260 3.569 1.00 84.94 72 GLY A CA 1
ATOM 567 C C . GLY A 1 72 ? -5.140 2.901 2.875 1.00 84.94 72 GLY A C 1
ATOM 568 O O . GLY A 1 72 ? -4.826 1.910 3.531 1.00 84.94 72 GLY A O 1
ATOM 569 N N . ASP A 1 73 ? -5.332 2.862 1.557 1.00 86.56 73 ASP A N 1
ATOM 570 C CA . ASP A 1 73 ? -5.203 1.646 0.747 1.00 86.56 73 ASP A CA 1
ATOM 571 C C . ASP A 1 73 ? -3.786 1.060 0.838 1.00 86.56 73 ASP A C 1
ATOM 573 O O . ASP A 1 73 ? -3.628 -0.091 1.246 1.00 86.56 73 ASP A O 1
ATOM 577 N N . LEU A 1 74 ? -2.747 1.880 0.633 1.00 84.25 74 LEU A N 1
ATOM 578 C CA . LEU A 1 74 ? -1.349 1.448 0.773 1.00 84.25 74 LEU A CA 1
ATOM 579 C C . LEU A 1 74 ? -1.018 0.892 2.162 1.00 84.25 74 LEU A C 1
ATOM 581 O O . LEU A 1 74 ? -0.202 -0.019 2.306 1.00 84.25 74 LEU A O 1
ATOM 585 N N . HIS A 1 75 ? -1.592 1.469 3.217 1.00 84.44 75 HIS A N 1
ATOM 586 C CA . HIS A 1 75 ? -1.373 0.963 4.565 1.00 84.44 75 HIS A CA 1
ATOM 587 C C . HIS A 1 75 ? -2.109 -0.348 4.827 1.00 84.44 75 HIS A C 1
ATOM 589 O O . HIS A 1 75 ? -1.575 -1.192 5.548 1.00 84.44 75 HIS A O 1
ATOM 595 N N . SER A 1 76 ? -3.282 -0.536 4.221 1.00 83.50 76 SER A N 1
ATOM 596 C CA . SER A 1 76 ? -4.065 -1.766 4.343 1.00 83.50 76 SER A CA 1
ATOM 597 C C . SER A 1 76 ? -3.356 -2.992 3.761 1.00 83.50 76 SER A C 1
ATOM 599 O O . SER A 1 76 ? -3.578 -4.099 4.239 1.00 83.50 76 SER A O 1
ATOM 601 N N . GLU A 1 77 ? -2.423 -2.802 2.820 1.00 81.19 77 GLU A N 1
ATOM 602 C CA . GLU A 1 77 ? -1.583 -3.882 2.281 1.00 81.19 77 GLU A CA 1
ATOM 603 C C . GLU A 1 77 ? -0.656 -4.512 3.336 1.00 81.19 77 GLU A C 1
ATOM 605 O O . GLU A 1 77 ? -0.149 -5.622 3.151 1.00 81.19 77 GLU A O 1
ATOM 610 N N . ARG A 1 78 ? -0.392 -3.816 4.451 1.00 81.81 78 ARG A N 1
ATOM 611 C CA . ARG A 1 78 ? 0.470 -4.336 5.516 1.00 81.81 78 ARG A CA 1
ATOM 612 C C . ARG A 1 78 ? -0.308 -5.360 6.351 1.00 81.81 78 ARG A C 1
ATOM 614 O O . ARG A 1 78 ? -1.317 -4.995 6.958 1.00 81.81 78 ARG A O 1
ATOM 621 N N . PRO A 1 79 ? 0.182 -6.608 6.474 1.00 79.75 79 PRO A N 1
ATOM 622 C CA . PRO A 1 79 ? -0.497 -7.632 7.259 1.00 79.75 79 PRO A CA 1
ATOM 623 C C . PRO A 1 79 ? -0.788 -7.164 8.688 1.00 79.75 79 PRO A C 1
ATOM 625 O O . PRO A 1 79 ? 0.107 -6.686 9.386 1.00 79.75 79 PRO A O 1
ATOM 628 N N . GLY A 1 80 ? -2.042 -7.305 9.119 1.00 85.44 80 GLY A N 1
ATOM 629 C CA . GLY A 1 80 ? -2.475 -6.946 10.469 1.00 85.44 80 GLY A CA 1
ATOM 630 C C . GLY A 1 80 ? -2.573 -5.441 10.740 1.00 85.44 80 GLY A C 1
ATOM 631 O O . GLY A 1 80 ? -2.793 -5.061 11.892 1.00 85.44 80 GLY A O 1
ATOM 632 N N . TYR A 1 81 ? -2.433 -4.575 9.728 1.00 89.56 81 TYR A N 1
ATOM 633 C CA . TYR A 1 81 ? -2.572 -3.127 9.905 1.00 89.56 81 TYR A CA 1
ATOM 634 C C . TYR A 1 81 ? -3.951 -2.754 10.448 1.00 89.56 81 TYR A C 1
ATOM 636 O O . TYR A 1 81 ? -4.032 -2.066 11.465 1.00 89.56 81 TYR A O 1
ATOM 644 N N . VAL A 1 82 ? -5.024 -3.263 9.830 1.00 91.56 82 VAL A N 1
ATOM 645 C CA . VAL A 1 82 ? -6.407 -2.997 10.256 1.00 91.56 82 VAL A CA 1
ATOM 646 C C . VAL A 1 82 ? -6.596 -3.408 11.714 1.00 91.56 82 VAL A C 1
ATOM 648 O O . VAL A 1 82 ? -6.973 -2.581 12.540 1.00 91.56 82 VAL A O 1
ATOM 651 N N . ALA A 1 83 ? -6.229 -4.645 12.059 1.00 91.31 83 ALA A N 1
ATOM 652 C CA . ALA A 1 83 ? -6.306 -5.147 13.428 1.00 91.31 83 ALA A CA 1
ATOM 653 C C . ALA A 1 83 ? -5.509 -4.283 14.425 1.00 91.31 83 ALA A C 1
ATOM 655 O O . ALA A 1 83 ? -6.010 -3.963 15.502 1.00 91.31 83 ALA A O 1
ATOM 656 N N . THR A 1 84 ? -4.295 -3.860 14.058 1.00 92.44 84 THR A N 1
ATOM 657 C CA . THR A 1 84 ? -3.432 -3.015 14.901 1.00 92.44 84 THR A CA 1
ATOM 658 C C . THR A 1 84 ? -4.063 -1.650 15.168 1.00 92.44 84 THR A C 1
ATOM 660 O O . THR A 1 84 ? -4.034 -1.170 16.300 1.00 92.44 84 THR A O 1
ATOM 663 N N . ILE A 1 85 ? -4.645 -1.006 14.153 1.00 94.06 85 ILE A N 1
ATOM 664 C CA . ILE A 1 85 ? -5.324 0.281 14.342 1.00 94.06 85 ILE A CA 1
ATOM 665 C C . ILE A 1 85 ? -6.611 0.097 15.153 1.00 94.06 85 ILE A C 1
ATOM 667 O O . ILE A 1 85 ? -6.866 0.877 16.065 1.00 94.06 85 ILE A O 1
ATOM 671 N N . THR A 1 86 ? -7.382 -0.960 14.903 1.00 94.06 86 THR A N 1
ATOM 672 C CA . THR A 1 86 ? -8.597 -1.257 15.672 1.00 94.06 86 THR A CA 1
ATOM 673 C C . THR A 1 86 ? -8.304 -1.486 17.157 1.00 94.06 86 THR A C 1
ATOM 675 O O . THR A 1 86 ? -9.042 -0.990 18.004 1.00 94.06 86 THR A O 1
ATOM 678 N N . GLN A 1 87 ? -7.199 -2.153 17.505 1.00 93.44 87 GLN A N 1
ATOM 679 C CA . GLN A 1 87 ? -6.789 -2.336 18.906 1.00 93.44 87 GLN A CA 1
ATOM 680 C C . GLN A 1 87 ? -6.558 -1.008 19.639 1.00 93.44 87 GLN A C 1
ATOM 682 O O . GLN A 1 87 ? -6.842 -0.908 20.834 1.00 93.44 87 GLN A O 1
ATOM 687 N N . LYS A 1 88 ? -6.100 0.033 18.931 1.00 94.75 88 LYS A N 1
ATOM 688 C CA . LYS A 1 88 ? -5.869 1.358 19.521 1.00 94.75 88 LYS A CA 1
ATOM 689 C C . LYS A 1 88 ? -7.155 2.035 19.998 1.00 94.75 88 LYS A C 1
ATOM 691 O O . LYS A 1 88 ? -7.063 2.905 20.859 1.00 94.75 88 LYS A O 1
ATOM 696 N N . LEU A 1 89 ? -8.332 1.614 19.523 1.00 94.81 89 LEU A N 1
ATOM 697 C CA . LEU A 1 89 ? -9.625 2.151 19.968 1.00 94.81 89 LEU A CA 1
ATOM 698 C C . LEU A 1 89 ? -9.923 1.869 21.445 1.00 94.81 89 LEU A C 1
ATOM 700 O O . LEU A 1 89 ? -10.669 2.616 22.073 1.00 94.81 89 LEU A O 1
ATOM 704 N N . SER A 1 90 ? -9.328 0.809 21.995 1.00 92.75 90 SER A N 1
ATOM 705 C CA . SER A 1 90 ? -9.445 0.429 23.406 1.00 92.75 90 SER A CA 1
ATOM 706 C C . SER A 1 90 ? -8.455 1.177 24.311 1.00 92.75 90 SER A C 1
ATOM 708 O O . SER A 1 90 ? -8.434 0.946 25.520 1.00 92.75 90 SER A O 1
ATOM 710 N N . THR A 1 91 ? -7.596 2.035 23.748 1.00 91.56 91 THR A N 1
ATOM 711 C CA . THR A 1 91 ? -6.589 2.782 24.513 1.00 91.56 91 THR A CA 1
ATOM 712 C C . THR A 1 91 ? -7.268 3.864 25.367 1.00 91.56 91 THR A C 1
ATOM 714 O O . THR A 1 91 ? -8.138 4.568 24.857 1.00 91.56 91 THR A O 1
ATOM 717 N N . PRO A 1 92 ? -6.865 4.059 26.640 1.00 88.12 92 PRO A N 1
ATOM 718 C CA . PRO A 1 92 ? -7.417 5.121 27.488 1.00 88.12 92 PRO A CA 1
ATOM 719 C C . PRO A 1 92 ? -7.039 6.539 27.044 1.00 88.12 92 PRO A C 1
ATOM 721 O O . PRO A 1 92 ? -7.694 7.496 27.445 1.00 88.12 92 PRO A O 1
ATOM 724 N N . ASP A 1 93 ? -5.959 6.672 26.270 1.00 95.31 93 ASP A N 1
ATOM 725 C CA . ASP A 1 93 ? -5.490 7.937 25.713 1.00 95.31 93 ASP A CA 1
ATOM 726 C C . ASP A 1 93 ? -6.435 8.432 24.599 1.00 95.31 93 ASP A C 1
ATOM 728 O O . ASP A 1 93 ? -6.512 7.795 23.539 1.00 95.31 93 ASP A O 1
ATOM 732 N N . PRO A 1 94 ? -7.131 9.569 24.799 1.00 92.25 94 PRO A N 1
ATOM 733 C CA . PRO A 1 94 ? -8.071 10.098 23.817 1.00 92.25 94 PRO A CA 1
ATOM 734 C C . PRO A 1 94 ? -7.413 10.441 22.479 1.00 92.25 94 PRO A C 1
ATOM 736 O O . PRO A 1 94 ? -8.022 10.219 21.437 1.00 92.25 94 PRO A O 1
ATOM 739 N N . GLN A 1 95 ? -6.164 10.922 22.486 1.00 95.62 95 GLN A N 1
ATOM 740 C CA . GLN A 1 95 ? -5.480 11.309 21.253 1.00 95.62 95 GLN A CA 1
ATOM 741 C C . GLN A 1 95 ? -5.206 10.087 20.368 1.00 95.62 95 GLN A C 1
ATOM 743 O O . GLN A 1 95 ? -5.579 10.071 19.197 1.00 95.62 95 GLN A O 1
ATOM 748 N N . THR A 1 96 ? -4.625 9.029 20.940 1.00 94.56 96 THR A N 1
ATOM 749 C CA . THR A 1 96 ? -4.391 7.761 20.232 1.00 94.56 96 THR A CA 1
ATOM 750 C C . THR A 1 96 ? -5.687 7.168 19.672 1.00 94.56 96 THR A C 1
ATOM 752 O O . THR A 1 96 ? -5.699 6.608 18.571 1.00 94.56 96 THR A O 1
ATOM 755 N N . ARG A 1 97 ? -6.790 7.283 20.420 1.00 95.00 97 ARG A N 1
ATOM 756 C CA . ARG A 1 97 ? -8.103 6.799 19.987 1.00 95.00 97 ARG A CA 1
ATOM 757 C C . ARG A 1 97 ? -8.644 7.596 18.799 1.00 95.00 97 ARG A C 1
ATOM 759 O O . ARG A 1 97 ? -9.114 6.993 17.834 1.00 95.00 97 ARG A O 1
ATOM 766 N N . ASP A 1 98 ? -8.570 8.920 18.857 1.00 94.31 98 ASP A N 1
ATOM 767 C CA . ASP A 1 98 ? -9.037 9.793 17.779 1.00 94.31 98 ASP A CA 1
ATOM 768 C C . ASP A 1 98 ? -8.213 9.583 16.501 1.00 94.31 98 ASP A C 1
ATOM 770 O O . ASP A 1 98 ? -8.777 9.427 15.415 1.00 94.31 98 ASP A O 1
ATOM 774 N N . GLU A 1 99 ? -6.891 9.449 16.629 1.00 94.00 99 GLU A N 1
ATOM 775 C CA . GLU A 1 99 ? -6.006 9.085 15.518 1.00 94.00 99 GLU A CA 1
ATOM 776 C C . GLU A 1 99 ? -6.391 7.731 14.903 1.00 94.00 99 GLU A C 1
ATOM 778 O O . GLU A 1 99 ? -6.425 7.584 13.680 1.00 94.00 99 GLU A O 1
ATOM 783 N N . ALA A 1 100 ? -6.730 6.734 15.727 1.00 94.44 100 ALA A N 1
ATOM 784 C CA . ALA A 1 100 ? -7.170 5.431 15.239 1.00 94.44 100 ALA A CA 1
ATOM 785 C C . ALA A 1 100 ? -8.487 5.519 14.452 1.00 94.44 100 ALA A C 1
ATOM 787 O O . ALA A 1 100 ? -8.599 4.922 13.380 1.00 94.44 100 ALA A O 1
ATOM 788 N N . LEU A 1 101 ? -9.461 6.297 14.933 1.00 94.69 101 LEU A N 1
ATOM 789 C CA . LEU A 1 101 ? -10.710 6.543 14.208 1.00 94.69 101 LEU A CA 1
ATOM 790 C C . LEU A 1 101 ? -10.463 7.216 12.858 1.00 94.69 101 LEU A C 1
ATOM 792 O O . LEU A 1 101 ? -11.079 6.837 11.859 1.00 94.69 101 LEU A O 1
ATOM 796 N N . GLU A 1 102 ? -9.568 8.203 12.811 1.00 92.25 102 GLU A N 1
ATOM 797 C CA . GLU A 1 102 ? -9.203 8.856 11.559 1.00 92.25 102 GLU A CA 1
ATOM 798 C C . GLU A 1 102 ? -8.537 7.895 10.581 1.00 92.25 102 GLU A C 1
ATOM 800 O O . GLU A 1 102 ? -8.896 7.896 9.405 1.00 92.25 102 GLU A O 1
ATOM 805 N N . LEU A 1 103 ? -7.593 7.076 11.048 1.00 91.94 103 LEU A N 1
ATOM 806 C CA . LEU A 1 103 ? -6.901 6.098 10.211 1.00 91.94 103 LEU A CA 1
ATOM 807 C C . LEU A 1 103 ? -7.873 5.053 9.656 1.00 91.94 103 LEU A C 1
ATOM 809 O O . LEU A 1 103 ? -7.866 4.811 8.451 1.00 91.94 103 LEU A O 1
ATOM 813 N N . LEU A 1 104 ? -8.762 4.501 10.488 1.00 93.19 104 LEU A N 1
ATOM 814 C CA . LEU A 1 104 ? -9.790 3.554 10.039 1.00 93.19 104 LEU A CA 1
ATOM 815 C C . LEU A 1 104 ? -10.734 4.184 9.011 1.00 93.19 104 LEU A C 1
ATOM 817 O O . LEU A 1 104 ? -11.119 3.529 8.048 1.00 93.19 104 LEU A O 1
ATOM 821 N N . ALA A 1 105 ? -11.073 5.464 9.171 1.00 90.88 105 ALA A N 1
ATOM 822 C CA . ALA A 1 105 ? -11.931 6.179 8.231 1.00 90.88 105 ALA A CA 1
ATOM 823 C C . ALA A 1 105 ? -11.267 6.446 6.865 1.00 90.88 105 ALA A C 1
ATOM 825 O O . ALA A 1 105 ? -11.970 6.799 5.921 1.00 90.88 105 ALA A O 1
ATOM 826 N N . ARG A 1 106 ? -9.940 6.307 6.742 1.00 88.81 106 ARG A N 1
ATOM 827 C CA . ARG A 1 106 ? -9.206 6.436 5.467 1.00 88.81 106 ARG A CA 1
ATOM 828 C C . ARG A 1 106 ? -9.122 5.119 4.698 1.00 88.81 106 ARG A C 1
ATOM 830 O O . ARG A 1 106 ? -8.771 5.135 3.522 1.00 88.81 106 ARG A O 1
ATOM 837 N N . LEU A 1 107 ? -9.419 3.995 5.346 1.00 88.88 107 LEU A N 1
ATOM 838 C CA . LEU A 1 107 ? -9.297 2.678 4.737 1.00 88.88 107 LEU A CA 1
ATOM 839 C C . LEU A 1 107 ? -10.380 2.442 3.671 1.00 88.88 107 LEU A C 1
ATOM 841 O O . LEU A 1 107 ? -11.525 2.872 3.849 1.00 88.88 107 LEU A O 1
ATOM 845 N N . PRO A 1 108 ? -10.047 1.742 2.572 1.00 84.38 108 PRO A N 1
ATOM 846 C CA . PRO A 1 108 ? -11.046 1.254 1.630 1.00 84.38 108 PRO A CA 1
ATOM 847 C C . PRO A 1 108 ? -11.990 0.250 2.295 1.00 84.38 108 PRO A C 1
ATOM 849 O O . PRO A 1 108 ? -11.649 -0.415 3.276 1.00 84.38 108 PRO A O 1
ATOM 852 N N . GLY A 1 109 ? -13.196 0.124 1.739 1.00 84.19 109 GLY A N 1
ATOM 853 C CA . GLY A 1 109 ? -14.141 -0.900 2.166 1.00 84.19 109 GLY A CA 1
ATOM 854 C C . GLY A 1 109 ? -13.593 -2.293 1.873 1.00 84.19 109 GLY A C 1
ATOM 855 O O . GLY A 1 109 ? -13.514 -2.693 0.716 1.00 84.19 109 GLY A O 1
ATOM 856 N N . SER A 1 110 ? -13.243 -3.040 2.919 1.00 85.38 110 SER A N 1
ATOM 857 C CA . SER A 1 110 ? -12.791 -4.427 2.815 1.00 85.38 110 SER A CA 1
ATOM 858 C C . SER A 1 110 ? -13.544 -5.330 3.800 1.00 85.38 110 SER A C 1
ATOM 860 O O . SER A 1 110 ? -13.999 -4.854 4.846 1.00 85.38 110 SER A O 1
ATOM 862 N N . PRO A 1 111 ? -13.675 -6.640 3.511 1.00 87.75 111 PRO A N 1
ATOM 863 C CA . PRO A 1 111 ? -14.245 -7.592 4.465 1.00 87.75 111 PRO A CA 1
ATOM 864 C C . PRO A 1 111 ? -13.504 -7.602 5.809 1.00 87.75 111 PRO A C 1
ATOM 866 O O . PRO A 1 111 ? -14.142 -7.672 6.856 1.00 87.75 111 PRO A O 1
ATOM 869 N N . GLU A 1 112 ? -12.173 -7.464 5.782 1.00 89.69 112 GLU A N 1
ATOM 870 C CA . GLU A 1 112 ? -11.335 -7.377 6.984 1.00 89.69 112 GLU A CA 1
ATOM 871 C C . GLU A 1 112 ? -11.696 -6.154 7.837 1.00 89.69 112 GLU A C 1
ATOM 873 O O . GLU A 1 112 ? -11.870 -6.281 9.049 1.00 89.69 112 GLU A O 1
ATOM 878 N N . LEU A 1 113 ? -11.874 -4.981 7.214 1.00 91.31 113 LEU A N 1
ATOM 879 C CA . LEU A 1 113 ? -12.298 -3.772 7.918 1.00 91.31 113 LEU A CA 1
ATOM 880 C C . LEU A 1 113 ? -13.665 -3.966 8.572 1.00 91.31 113 LEU A C 1
ATOM 882 O O . LEU A 1 113 ? -13.827 -3.647 9.746 1.00 91.31 113 LEU A O 1
ATOM 886 N N . VAL A 1 114 ? -14.641 -4.508 7.840 1.00 93.00 114 VAL A N 1
ATOM 887 C CA . VAL A 1 114 ? -15.992 -4.743 8.375 1.00 93.00 114 VAL A CA 1
ATOM 888 C C . VAL A 1 114 ? -15.933 -5.660 9.596 1.00 93.00 114 VAL A C 1
ATOM 890 O O . VAL A 1 114 ? -16.452 -5.297 10.650 1.00 93.00 114 VAL A O 1
ATOM 893 N N . GLN A 1 115 ? -15.235 -6.792 9.484 1.00 93.44 115 GLN A N 1
ATOM 894 C CA . GLN A 1 115 ? -15.096 -7.749 10.579 1.00 93.44 115 GLN A CA 1
ATOM 895 C C . GLN A 1 115 ? -14.400 -7.131 11.801 1.00 93.44 115 GLN A C 1
ATOM 897 O O . GLN A 1 115 ? -14.846 -7.330 12.932 1.00 93.44 115 GLN A O 1
ATOM 902 N N . ALA A 1 116 ? -13.337 -6.349 11.590 1.00 94.00 116 ALA A N 1
ATOM 903 C CA . ALA A 1 116 ? -12.617 -5.688 12.674 1.00 94.00 116 ALA A CA 1
ATOM 904 C C . ALA A 1 116 ? -13.488 -4.648 13.401 1.00 94.00 116 ALA A C 1
ATOM 906 O O . ALA A 1 116 ? -13.441 -4.548 14.628 1.00 94.00 116 ALA A O 1
ATOM 907 N N . LEU A 1 117 ? -14.302 -3.882 12.667 1.00 95.62 117 LEU A N 1
ATOM 908 C CA . LEU A 1 117 ? -15.221 -2.902 13.257 1.00 95.62 117 LEU A CA 1
ATOM 909 C C . LEU A 1 117 ? -16.380 -3.570 14.005 1.00 95.62 117 LEU A C 1
ATOM 911 O O . LEU A 1 117 ? -16.814 -3.045 15.030 1.00 95.62 117 LEU A O 1
ATOM 915 N N . ASP A 1 118 ? -16.872 -4.710 13.516 1.00 95.00 118 ASP A N 1
ATOM 916 C CA . ASP A 1 118 ? -17.907 -5.495 14.197 1.00 95.00 118 ASP A CA 1
ATOM 917 C C . ASP A 1 118 ? -17.392 -6.018 15.536 1.00 95.00 118 ASP A C 1
ATOM 919 O O . ASP A 1 118 ? -18.002 -5.759 16.574 1.00 95.00 118 ASP A O 1
ATOM 923 N N . GLN A 1 119 ? -16.204 -6.626 15.538 1.00 95.25 119 GLN A N 1
ATOM 924 C CA . GLN A 1 119 ? -15.560 -7.097 16.761 1.00 95.25 119 GLN A CA 1
ATOM 925 C C . GLN A 1 119 ? -15.291 -5.951 17.754 1.00 95.25 119 GLN A C 1
ATOM 927 O O . GLN A 1 119 ? -15.532 -6.099 18.951 1.00 95.25 119 GLN A O 1
ATOM 932 N N . ALA A 1 120 ? -14.826 -4.791 17.280 1.00 95.12 12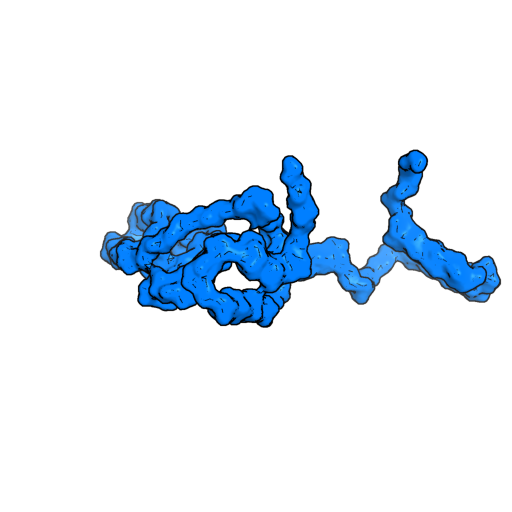0 ALA A N 1
ATOM 933 C CA . ALA A 1 120 ? -14.609 -3.622 18.136 1.00 95.12 120 ALA A CA 1
ATOM 934 C C . ALA A 1 120 ? -15.915 -3.066 18.727 1.00 95.12 120 ALA A C 1
ATOM 936 O O . ALA A 1 120 ? -15.921 -2.560 19.852 1.00 95.12 120 ALA A O 1
ATOM 937 N N . GLY A 1 121 ? -17.019 -3.168 17.981 1.00 95.38 121 GLY A N 1
ATOM 938 C CA . GLY A 1 121 ? -18.354 -2.819 18.457 1.00 95.38 121 GLY A CA 1
ATOM 939 C C . GLY A 1 121 ? -18.847 -3.767 19.550 1.00 95.38 121 GLY A C 1
ATOM 940 O O . GLY A 1 121 ? -19.321 -3.309 20.587 1.00 95.38 121 GLY A O 1
ATOM 941 N N . GLU A 1 122 ? -18.676 -5.077 19.361 1.00 95.31 122 GLU A N 1
ATOM 942 C CA . GLU A 1 122 ? -19.018 -6.101 20.361 1.00 95.31 122 GLU A CA 1
ATOM 943 C C . GLU A 1 122 ? -18.207 -5.952 21.656 1.00 95.31 122 GLU A C 1
ATOM 945 O O . GLU A 1 122 ? -18.723 -6.182 22.749 1.00 95.31 122 GLU A O 1
ATOM 950 N N . GLN A 1 123 ? -16.950 -5.517 21.546 1.00 94.38 123 GLN A N 1
ATOM 951 C CA . GLN A 1 123 ? -16.065 -5.245 22.684 1.00 94.38 123 GLN A CA 1
ATOM 952 C C . GLN A 1 123 ? -16.363 -3.913 23.392 1.00 94.38 123 GLN A C 1
ATOM 954 O O . GLN A 1 123 ? -15.791 -3.641 24.445 1.00 94.38 123 GLN A O 1
ATOM 959 N N . GLY A 1 124 ? -17.246 -3.077 22.836 1.00 93.88 124 GLY A N 1
ATOM 960 C CA . GLY A 1 124 ? -17.593 -1.766 23.389 1.00 93.88 124 GLY A CA 1
ATOM 961 C C . GLY A 1 124 ? -16.549 -0.669 23.151 1.00 93.88 124 GLY A C 1
ATOM 962 O O . GLY A 1 124 ? -16.734 0.451 23.623 1.00 93.88 124 GLY A O 1
ATOM 963 N N . SER A 1 125 ? -15.480 -0.9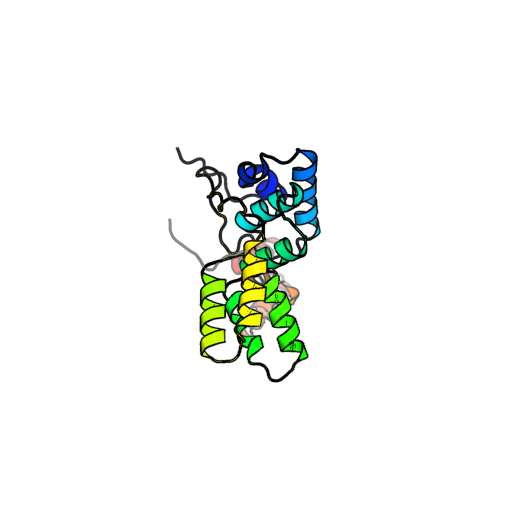51 22.401 1.00 94.56 125 SER A N 1
ATOM 964 C CA . SER A 1 125 ? -14.419 0.016 22.072 1.00 94.56 125 SER A CA 1
ATOM 965 C C . SER A 1 125 ? -14.813 0.980 20.947 1.00 94.56 125 SER A C 1
ATOM 967 O O . SER A 1 125 ? -14.219 2.051 20.792 1.00 94.56 125 SER A O 1
ATOM 969 N N . LEU A 1 126 ? -15.832 0.614 20.164 1.00 96.00 126 LEU A N 1
ATOM 970 C CA . LEU A 1 126 ? -16.354 1.400 19.052 1.00 96.00 126 LEU A CA 1
ATOM 971 C C . LEU A 1 126 ? -17.869 1.581 19.185 1.00 96.00 126 LEU A C 1
ATOM 973 O O . LEU A 1 126 ? -18.622 0.612 19.260 1.00 96.00 126 LEU A O 1
ATOM 977 N N . SER A 1 127 ? -18.339 2.826 19.172 1.00 95.56 127 SER A N 1
ATOM 978 C CA . SER A 1 127 ? -19.776 3.101 19.184 1.00 95.56 127 SER A CA 1
ATOM 979 C C . SER A 1 127 ? -20.421 2.854 17.815 1.00 95.56 127 SER A C 1
ATOM 981 O O . SER A 1 127 ? -19.776 2.888 16.763 1.00 95.56 127 SER A O 1
ATOM 983 N N . HIS A 1 128 ? -21.743 2.670 17.807 1.00 95.25 128 HIS A N 1
ATOM 984 C CA . HIS A 1 128 ? -22.499 2.471 16.569 1.00 95.25 128 HIS A CA 1
ATOM 985 C C . HIS A 1 128 ? -22.363 3.649 15.585 1.00 95.25 128 HIS A C 1
ATOM 987 O O . HIS A 1 128 ? -22.251 3.437 14.377 1.00 95.25 128 HIS A O 1
ATOM 993 N N . SER A 1 129 ? -22.345 4.890 16.085 1.00 95.75 129 SER A N 1
ATOM 994 C CA . SER A 1 129 ? -22.210 6.092 15.253 1.00 95.75 129 SER A CA 1
ATOM 995 C C . SER A 1 129 ? -20.817 6.212 14.630 1.00 95.75 129 SER A C 1
ATOM 997 O O . SER A 1 129 ? -20.703 6.563 13.455 1.00 95.75 129 SER A O 1
ATOM 999 N N . GLU A 1 130 ? -19.761 5.878 15.375 1.00 95.62 130 GLU A N 1
ATOM 1000 C CA . GLU A 1 130 ? -18.386 5.851 14.863 1.00 95.62 130 GLU A CA 1
ATOM 1001 C C . GLU A 1 130 ? -18.216 4.769 13.798 1.00 95.62 130 GLU A C 1
ATOM 1003 O O . GLU A 1 130 ? -17.717 5.058 12.709 1.00 95.62 130 GLU A O 1
ATOM 1008 N N . ARG A 1 131 ? -18.726 3.557 14.055 1.00 95.81 131 ARG A N 1
ATOM 1009 C CA . ARG A 1 131 ? -18.760 2.476 13.062 1.00 95.81 131 ARG A CA 1
ATOM 1010 C C . ARG A 1 131 ? -19.464 2.921 11.782 1.00 95.81 131 ARG A C 1
ATOM 1012 O O . ARG A 1 131 ? -18.922 2.756 10.691 1.00 95.81 131 ARG A O 1
ATOM 1019 N N . ALA A 1 132 ? -20.651 3.518 11.900 1.00 94.94 132 ALA A N 1
ATOM 1020 C CA . ALA A 1 132 ? -21.406 4.002 10.747 1.00 94.94 132 ALA A CA 1
ATOM 1021 C C . ALA A 1 132 ? -20.641 5.084 9.964 1.00 94.94 132 ALA A C 1
ATOM 1023 O O . ALA A 1 132 ? -20.664 5.081 8.733 1.00 94.94 132 ALA A O 1
ATOM 1024 N N . LYS A 1 133 ? -19.932 5.984 10.656 1.00 94.19 133 LYS A N 1
ATOM 1025 C CA . LYS A 1 133 ? -19.102 7.022 10.029 1.00 94.19 133 LYS A CA 1
ATOM 1026 C C . LYS A 1 133 ? -17.937 6.419 9.240 1.00 94.19 133 LYS A C 1
ATOM 1028 O O . LYS A 1 133 ? -17.720 6.833 8.102 1.00 94.19 133 LYS A O 1
ATOM 1033 N N . ILE A 1 134 ? -17.228 5.445 9.817 1.00 94.31 134 ILE A N 1
ATOM 1034 C CA . ILE A 1 134 ? -16.112 4.753 9.156 1.00 94.31 134 ILE A CA 1
ATOM 1035 C C . ILE A 1 134 ? -16.616 4.009 7.915 1.00 94.31 134 ILE A C 1
ATOM 1037 O O . ILE A 1 134 ? -16.115 4.242 6.819 1.00 94.31 134 ILE A O 1
ATOM 1041 N N . LEU A 1 135 ? -17.666 3.193 8.054 1.00 93.06 135 LEU A N 1
ATOM 1042 C CA . LEU A 1 135 ? -18.218 2.419 6.937 1.00 93.06 135 LEU A CA 1
ATOM 1043 C C . LEU A 1 135 ? -18.759 3.308 5.818 1.00 93.06 135 LEU A C 1
ATOM 1045 O O . LEU A 1 135 ? -18.525 3.033 4.646 1.00 93.06 135 LEU A O 1
ATOM 1049 N N . ARG A 1 136 ? -19.449 4.404 6.154 1.00 91.25 136 ARG A N 1
ATOM 1050 C CA . ARG A 1 136 ? -19.939 5.354 5.148 1.00 91.25 136 ARG A CA 1
ATOM 1051 C C . ARG A 1 136 ? -18.795 5.955 4.336 1.00 91.25 136 ARG A C 1
ATOM 1053 O O . ARG A 1 136 ? -18.960 6.152 3.136 1.00 91.25 136 ARG A O 1
ATOM 1060 N N . ARG A 1 137 ? -17.661 6.250 4.976 1.00 88.12 137 ARG A N 1
ATOM 1061 C CA . ARG A 1 137 ? -16.487 6.780 4.281 1.00 88.12 137 ARG A CA 1
ATOM 1062 C C . ARG A 1 137 ? -15.815 5.711 3.423 1.00 88.12 137 ARG A C 1
ATOM 1064 O O . ARG A 1 137 ? -15.572 5.959 2.250 1.00 88.12 137 ARG A O 1
ATOM 1071 N N . ALA A 1 138 ? -15.651 4.505 3.952 1.00 87.19 138 ALA A N 1
ATOM 1072 C CA . ALA A 1 138 ? -15.122 3.371 3.201 1.00 87.19 138 ALA A CA 1
ATOM 1073 C C . ALA A 1 138 ? -15.953 3.059 1.936 1.00 87.19 138 ALA A C 1
ATOM 1075 O O . ALA A 1 138 ? -15.390 2.739 0.894 1.00 87.19 138 ALA A O 1
ATOM 1076 N N . LEU A 1 139 ? -17.282 3.216 2.003 1.00 85.88 139 LEU A N 1
ATOM 1077 C CA . LEU A 1 139 ? -18.199 3.058 0.864 1.00 85.88 139 LEU A CA 1
ATOM 1078 C C . LEU A 1 139 ? -18.167 4.222 -0.138 1.00 85.88 139 LEU A C 1
ATOM 1080 O O . LEU A 1 139 ? -18.627 4.058 -1.263 1.00 85.88 139 LEU A O 1
ATOM 1084 N N . SER A 1 140 ? -17.678 5.398 0.263 1.00 84.44 140 SER A N 1
ATOM 1085 C CA . SER A 1 140 ? -17.500 6.534 -0.652 1.00 84.44 140 SER A CA 1
ATOM 1086 C C . SER A 1 140 ? -16.199 6.468 -1.449 1.00 84.44 140 SER A C 1
ATOM 1088 O O . SER A 1 140 ? -16.018 7.255 -2.376 1.00 84.44 140 SER A O 1
ATOM 1090 N N . ASN A 1 141 ? -15.304 5.542 -1.098 1.00 82.25 141 ASN A N 1
ATOM 1091 C CA . ASN A 1 141 ? -14.046 5.360 -1.804 1.00 82.25 141 ASN A CA 1
ATOM 1092 C C . ASN A 1 141 ? -14.307 4.742 -3.189 1.00 82.25 141 ASN A C 1
ATOM 1094 O O . ASN A 1 141 ? -15.215 3.917 -3.336 1.00 82.25 141 ASN A O 1
ATOM 1098 N N . PRO A 1 142 ? -13.527 5.124 -4.214 1.00 81.81 142 PRO A N 1
ATOM 1099 C CA . PRO A 1 142 ? -13.668 4.555 -5.545 1.00 81.81 142 PRO A CA 1
ATOM 1100 C C . PRO A 1 142 ? -13.399 3.050 -5.523 1.00 81.81 142 PRO A C 1
ATOM 1102 O O . PRO A 1 142 ? -12.515 2.563 -4.815 1.00 81.81 142 PRO A O 1
ATOM 1105 N N . ILE A 1 143 ? -14.161 2.313 -6.330 1.00 82.88 143 ILE A N 1
ATOM 1106 C CA . ILE A 1 143 ? -13.913 0.893 -6.562 1.00 82.88 143 ILE A CA 1
ATOM 1107 C C . ILE A 1 143 ? -12.750 0.800 -7.543 1.00 82.88 143 ILE A C 1
ATOM 1109 O O . ILE A 1 143 ? -12.910 1.072 -8.731 1.00 82.88 143 ILE A O 1
ATOM 1113 N N . LEU A 1 144 ? -11.580 0.438 -7.029 1.00 85.44 144 LEU A N 1
ATOM 1114 C CA . LEU A 1 144 ? -10.393 0.238 -7.847 1.00 85.44 144 LEU A CA 1
ATOM 1115 C C . LEU A 1 144 ? -10.459 -1.107 -8.582 1.00 85.44 144 LEU A C 1
ATOM 1117 O O . LEU A 1 144 ? -11.084 -2.050 -8.080 1.00 85.44 144 LEU A O 1
ATOM 1121 N N . PRO A 1 145 ? -9.771 -1.242 -9.727 1.00 87.56 145 PRO A N 1
ATOM 1122 C CA . PRO A 1 145 ? -9.630 -2.524 -10.399 1.00 87.56 145 PRO A CA 1
ATOM 1123 C C . PRO A 1 145 ? -9.054 -3.599 -9.469 1.00 87.56 145 PRO A C 1
ATOM 1125 O O . PRO A 1 145 ? -8.245 -3.322 -8.569 1.00 87.56 145 PRO A O 1
ATOM 1128 N N . ALA A 1 146 ? -9.478 -4.843 -9.695 1.00 89.75 146 ALA A N 1
ATOM 1129 C CA . ALA A 1 146 ? -8.940 -5.995 -8.985 1.00 89.75 146 ALA A CA 1
ATOM 1130 C C . ALA A 1 146 ? -7.426 -6.142 -9.249 1.00 89.75 146 ALA A C 1
ATOM 1132 O O . ALA A 1 146 ? -6.951 -5.700 -10.301 1.00 89.75 146 ALA A O 1
ATOM 1133 N N . PRO A 1 147 ? -6.667 -6.761 -8.325 1.00 91.69 147 PRO A N 1
ATOM 1134 C CA . PRO A 1 147 ? -5.256 -7.050 -8.548 1.00 91.69 147 PRO A CA 1
ATOM 1135 C C . PRO A 1 147 ? -5.051 -7.847 -9.840 1.00 91.69 147 PRO A C 1
ATOM 1137 O O . PRO A 1 147 ? -5.659 -8.906 -10.018 1.00 91.69 147 PRO A O 1
ATOM 1140 N N . VAL A 1 148 ? -4.202 -7.343 -10.733 1.00 93.62 148 VAL A N 1
ATOM 1141 C CA . VAL A 1 148 ? -3.847 -8.047 -11.971 1.00 93.62 148 VAL A CA 1
ATOM 1142 C C . VAL A 1 148 ? -2.725 -9.049 -11.662 1.00 93.62 148 VAL A C 1
ATOM 1144 O O . VAL A 1 148 ? -1.680 -8.647 -11.136 1.00 93.62 148 VAL A O 1
ATOM 1147 N N . PRO A 1 149 ? -2.911 -10.353 -11.945 1.00 92.69 149 PRO A N 1
ATOM 1148 C CA . PRO A 1 149 ? -1.893 -11.360 -11.665 1.00 92.69 149 PRO A CA 1
ATOM 1149 C C . PRO A 1 149 ? -0.642 -11.152 -12.527 1.00 92.69 149 PRO A C 1
ATOM 1151 O O . PRO A 1 149 ? -0.709 -10.594 -13.622 1.00 92.69 149 PRO A O 1
ATOM 1154 N N . ALA A 1 150 ? 0.504 -11.628 -12.041 1.00 92.00 150 ALA A N 1
ATOM 1155 C CA . ALA A 1 150 ? 1.732 -11.656 -12.824 1.00 92.00 150 ALA A CA 1
ATOM 1156 C C . ALA A 1 150 ? 1.561 -12.523 -14.089 1.00 92.00 150 ALA A C 1
ATOM 1158 O O . ALA A 1 150 ? 1.064 -13.649 -13.980 1.00 92.00 150 ALA A O 1
ATOM 1159 N N . PRO A 1 151 ? 1.950 -12.038 -15.282 1.00 91.38 151 PRO A N 1
ATOM 1160 C CA . PRO A 1 151 ? 1.900 -12.842 -16.497 1.00 91.38 151 PRO A CA 1
ATOM 1161 C C . PRO A 1 151 ? 2.966 -13.946 -16.465 1.00 91.38 151 PRO A C 1
ATOM 1163 O O . PRO A 1 151 ? 4.043 -13.759 -15.907 1.00 91.38 151 PRO A O 1
ATOM 1166 N N . ASP A 1 152 ? 2.723 -15.068 -17.149 1.00 89.25 152 ASP A N 1
ATOM 1167 C CA . ASP A 1 152 ? 3.658 -16.211 -17.181 1.00 89.25 152 ASP A CA 1
ATOM 1168 C C . ASP A 1 152 ? 5.080 -15.829 -17.639 1.00 89.25 152 ASP A C 1
ATOM 1170 O O . ASP A 1 152 ? 6.063 -16.434 -17.213 1.00 89.25 152 ASP A O 1
ATOM 1174 N N . ALA A 1 153 ? 5.195 -14.820 -18.510 1.00 87.06 153 ALA A N 1
ATOM 1175 C CA . ALA A 1 153 ? 6.474 -14.318 -19.014 1.00 87.06 153 ALA A CA 1
ATOM 1176 C C . ALA A 1 153 ? 7.265 -13.487 -17.984 1.00 87.06 153 ALA A C 1
ATOM 1178 O O . ALA A 1 153 ? 8.483 -13.370 -18.114 1.00 87.06 153 ALA A O 1
ATOM 1179 N N . TYR A 1 154 ? 6.585 -12.915 -16.986 1.00 89.69 154 TYR A N 1
ATOM 1180 C CA . TYR A 1 154 ? 7.159 -12.076 -15.931 1.00 89.69 154 TYR A CA 1
ATOM 1181 C C . TYR A 1 154 ? 6.506 -12.448 -14.591 1.00 89.69 154 TYR A C 1
ATOM 1183 O O . TYR A 1 154 ? 5.577 -11.765 -14.152 1.00 89.69 154 TYR A O 1
ATOM 1191 N N . PRO A 1 155 ? 6.937 -13.560 -13.967 1.00 88.38 155 PRO A N 1
ATOM 1192 C CA . PRO A 1 155 ? 6.303 -14.077 -12.760 1.00 88.38 155 PRO A CA 1
ATOM 1193 C C . PRO A 1 155 ? 6.483 -13.132 -11.565 1.00 88.38 155 PRO A C 1
ATOM 1195 O O . PRO A 1 155 ? 7.326 -12.233 -11.575 1.00 88.38 155 PRO A O 1
ATOM 1198 N N . GLU A 1 156 ? 5.702 -13.366 -10.507 1.00 87.88 156 GLU A N 1
ATOM 1199 C CA . GLU A 1 156 ? 5.840 -12.619 -9.255 1.00 87.88 156 GLU A CA 1
ATOM 1200 C C . GLU A 1 156 ? 7.270 -12.747 -8.716 1.00 87.88 156 GLU A C 1
ATOM 1202 O O . GLU A 1 156 ? 7.854 -13.837 -8.692 1.00 87.88 156 GLU A O 1
ATOM 1207 N N . LEU A 1 157 ? 7.832 -11.626 -8.268 1.00 88.31 157 LEU A N 1
ATOM 1208 C CA . LEU A 1 157 ? 9.145 -11.628 -7.645 1.00 88.31 157 LEU A CA 1
ATOM 1209 C C . LEU A 1 157 ? 9.102 -12.350 -6.292 1.00 88.31 157 LEU A C 1
ATOM 1211 O O . LEU A 1 157 ? 8.072 -12.330 -5.607 1.00 88.31 157 LEU A O 1
ATOM 1215 N N . PRO A 1 158 ? 10.226 -12.944 -5.853 1.00 86.88 158 PRO A N 1
ATOM 1216 C CA . PRO A 1 158 ? 10.369 -13.351 -4.464 1.00 86.88 158 PRO A CA 1
ATOM 1217 C C . PRO A 1 158 ? 10.027 -12.183 -3.531 1.00 86.88 158 PRO A C 1
ATOM 1219 O O . PRO A 1 158 ? 10.349 -11.028 -3.810 1.00 86.88 158 PRO A O 1
ATOM 1222 N N . ARG A 1 159 ? 9.357 -12.483 -2.415 1.00 81.44 159 ARG A N 1
ATOM 1223 C CA . ARG A 1 159 ? 8.834 -11.468 -1.482 1.00 81.44 159 ARG A CA 1
ATOM 1224 C C . ARG A 1 159 ? 9.919 -10.540 -0.932 1.00 81.44 159 ARG A C 1
ATOM 1226 O O . ARG A 1 159 ? 9.632 -9.413 -0.545 1.00 81.44 159 ARG A O 1
ATOM 1233 N N . ASP A 1 160 ? 11.132 -11.052 -0.847 1.00 81.56 160 ASP A N 1
ATOM 1234 C CA . ASP A 1 160 ? 12.333 -10.402 -0.363 1.00 81.56 160 ASP A CA 1
ATOM 1235 C C . ASP A 1 160 ? 13.244 -9.965 -1.514 1.00 81.56 160 ASP A C 1
ATOM 1237 O O . ASP A 1 160 ? 14.430 -9.833 -1.284 1.00 81.56 160 ASP A O 1
ATOM 1241 N N . TYR A 1 161 ? 12.751 -9.782 -2.744 1.00 83.12 161 TYR A N 1
ATOM 1242 C CA . TYR A 1 161 ? 13.591 -9.380 -3.873 1.00 83.12 161 TYR A CA 1
ATOM 1243 C C . TYR A 1 161 ? 13.572 -7.866 -4.128 1.00 83.12 161 TYR A C 1
ATOM 1245 O O . TYR A 1 161 ? 12.489 -7.295 -4.266 1.00 83.12 161 TYR A O 1
ATOM 1253 N N . PRO A 1 162 ? 14.738 -7.226 -4.318 1.00 83.31 162 PRO A N 1
ATOM 1254 C CA . PRO A 1 162 ? 16.045 -7.716 -3.920 1.00 83.31 162 PRO A CA 1
ATOM 1255 C C . PRO A 1 162 ? 16.079 -7.795 -2.395 1.00 83.31 162 PRO A C 1
ATOM 1257 O O . PRO A 1 162 ? 15.296 -7.137 -1.702 1.00 83.31 162 PRO A O 1
ATOM 1260 N N . GLU A 1 163 ? 16.983 -8.621 -1.887 1.00 71.56 163 GLU A N 1
ATOM 1261 C CA . GLU A 1 163 ? 17.135 -8.794 -0.447 1.00 71.56 163 GLU A CA 1
ATOM 1262 C C . GLU A 1 163 ? 17.280 -7.451 0.265 1.00 71.56 163 GLU A C 1
ATOM 1264 O O . GLU A 1 163 ? 17.850 -6.488 -0.264 1.00 71.56 163 GLU A O 1
ATOM 1269 N N . SER A 1 164 ? 16.734 -7.370 1.479 1.00 67.81 164 SER A N 1
ATOM 1270 C CA . SER A 1 164 ? 16.876 -6.152 2.260 1.00 67.81 164 SER A CA 1
ATOM 1271 C C . SER A 1 164 ? 18.347 -5.890 2.560 1.00 67.81 164 SER A C 1
ATOM 1273 O O . SER A 1 164 ? 19.121 -6.822 2.764 1.00 67.81 164 SER A O 1
ATOM 1275 N N . TYR A 1 165 ? 18.739 -4.616 2.625 1.00 63.72 165 TYR A N 1
ATOM 1276 C CA . TYR A 1 165 ? 20.121 -4.248 2.935 1.00 63.72 165 TYR A CA 1
ATOM 1277 C C . TYR A 1 165 ? 20.593 -4.847 4.272 1.00 63.72 165 TYR A C 1
ATOM 1279 O O . TYR A 1 165 ? 21.737 -5.271 4.396 1.00 63.72 165 TYR A O 1
ATOM 1287 N N . GLU A 1 166 ? 19.707 -4.946 5.266 1.00 66.06 166 GLU A N 1
ATOM 1288 C CA . GLU A 1 166 ? 20.018 -5.564 6.560 1.00 66.06 166 GLU A CA 1
ATOM 1289 C C . GLU A 1 166 ? 20.179 -7.087 6.472 1.00 66.06 166 GLU A C 1
ATOM 1291 O O . GLU A 1 166 ? 21.038 -7.650 7.150 1.00 66.06 166 GLU A O 1
ATOM 1296 N N . ASP A 1 167 ? 19.396 -7.767 5.632 1.00 68.44 167 ASP A N 1
ATOM 1297 C CA . ASP A 1 167 ? 19.548 -9.209 5.415 1.00 68.44 167 ASP A CA 1
ATOM 1298 C C . ASP A 1 167 ? 20.789 -9.518 4.572 1.00 68.44 167 ASP A C 1
ATOM 1300 O O . ASP A 1 167 ? 21.547 -10.425 4.920 1.00 68.44 167 ASP A O 1
ATOM 1304 N N . GLN A 1 168 ? 21.072 -8.697 3.556 1.00 63.84 168 GLN A N 1
ATOM 1305 C CA . GLN A 1 168 ? 22.322 -8.733 2.801 1.00 63.84 168 GLN A CA 1
ATOM 1306 C C . GLN A 1 168 ? 23.521 -8.536 3.730 1.00 63.84 168 GLN A C 1
ATOM 1308 O O . GLN A 1 168 ? 24.447 -9.336 3.717 1.00 63.84 168 GLN A O 1
ATOM 1313 N N . LYS A 1 169 ? 23.488 -7.521 4.599 1.00 63.53 169 LYS A N 1
ATOM 1314 C CA . LYS A 1 169 ? 24.536 -7.247 5.592 1.00 63.53 169 LYS A CA 1
ATOM 1315 C C . LYS A 1 169 ? 24.654 -8.348 6.650 1.00 63.53 169 LYS A C 1
ATOM 1317 O O . LYS A 1 169 ? 25.729 -8.544 7.208 1.00 63.53 169 LYS A O 1
ATOM 1322 N N . ARG A 1 170 ? 23.571 -9.065 6.964 1.00 71.69 170 ARG A N 1
ATOM 1323 C CA . ARG A 1 170 ? 23.610 -10.224 7.868 1.00 71.69 170 ARG A CA 1
ATOM 1324 C C . ARG A 1 170 ? 24.246 -11.441 7.196 1.00 71.69 170 ARG A C 1
ATOM 1326 O O . ARG A 1 170 ? 24.989 -12.155 7.864 1.00 71.69 170 ARG A O 1
ATOM 1333 N N . ARG A 1 171 ? 23.946 -11.684 5.916 1.00 66.88 171 ARG A N 1
ATOM 1334 C CA . ARG A 1 171 ? 24.531 -12.779 5.126 1.00 66.88 171 ARG A CA 1
ATOM 1335 C C . ARG A 1 171 ? 26.003 -12.511 4.810 1.00 66.88 171 ARG A C 1
ATOM 1337 O O . ARG A 1 171 ? 26.840 -13.372 5.056 1.00 66.88 171 ARG A O 1
ATOM 1344 N N . ASP A 1 172 ? 26.288 -11.303 4.334 1.00 66.50 172 ASP A N 1
ATOM 1345 C CA . ASP A 1 172 ? 27.583 -10.829 3.852 1.00 66.50 172 ASP A CA 1
ATOM 1346 C C . ASP A 1 172 ? 27.990 -9.561 4.629 1.00 66.50 172 ASP A C 1
ATOM 1348 O O . ASP A 1 172 ? 27.906 -8.441 4.108 1.00 66.50 172 ASP A O 1
ATOM 1352 N N . PRO A 1 173 ? 28.391 -9.685 5.909 1.00 58.41 173 PRO A N 1
ATOM 1353 C CA . PRO A 1 173 ? 28.785 -8.528 6.697 1.00 58.41 173 PRO A CA 1
ATOM 1354 C C . PRO A 1 173 ? 29.984 -7.823 6.050 1.00 58.41 173 PRO A C 1
ATOM 1356 O O . PRO A 1 173 ? 30.924 -8.490 5.606 1.00 58.41 173 PRO A O 1
ATOM 1359 N N . PRO A 1 174 ? 29.999 -6.477 6.007 1.00 55.34 174 PRO A N 1
ATOM 1360 C CA . PRO A 1 174 ? 31.141 -5.739 5.491 1.00 55.34 174 PRO A CA 1
ATOM 1361 C C . PRO A 1 174 ? 32.402 -6.134 6.266 1.00 55.34 174 PRO A C 1
ATOM 1363 O O . PRO A 1 174 ? 32.369 -6.276 7.489 1.00 55.34 174 PRO A O 1
ATOM 1366 N N . TYR A 1 175 ? 33.516 -6.297 5.544 1.00 47.03 175 TYR A N 1
ATOM 1367 C CA . TYR A 1 175 ? 34.803 -6.790 6.061 1.00 47.03 175 TYR A CA 1
ATOM 1368 C C . TYR A 1 175 ? 35.275 -6.074 7.342 1.00 47.03 175 TYR A C 1
ATOM 1370 O O . TYR A 1 175 ? 35.901 -6.675 8.207 1.00 47.03 175 TYR A O 1
ATOM 1378 N N . GLU A 1 176 ? 34.910 -4.804 7.506 1.00 51.22 176 GLU A N 1
ATOM 1379 C CA . GLU A 1 176 ? 35.209 -3.965 8.675 1.00 51.22 176 GLU A CA 1
ATOM 1380 C C . GLU A 1 176 ? 34.583 -4.468 9.993 1.00 51.22 176 GLU A C 1
ATOM 1382 O O . GLU A 1 176 ? 35.010 -4.067 11.075 1.00 51.22 176 GLU A O 1
ATOM 1387 N N . LEU A 1 177 ? 33.587 -5.358 9.923 1.00 46.84 177 LEU A N 1
ATOM 1388 C CA . LEU A 1 177 ? 32.949 -6.004 11.075 1.00 46.84 177 LEU A CA 1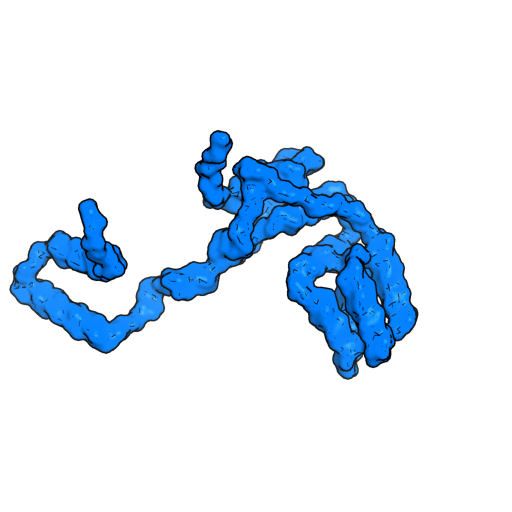
ATOM 1389 C C . LEU A 1 177 ? 33.456 -7.433 11.320 1.00 46.84 177 LEU A C 1
ATOM 1391 O O . LEU A 1 177 ? 33.006 -8.083 12.268 1.00 46.84 177 LEU A O 1
ATOM 1395 N N . PHE A 1 178 ? 34.396 -7.923 10.507 1.00 45.97 178 PHE A N 1
ATOM 1396 C CA . PHE A 1 178 ? 34.996 -9.238 10.690 1.00 45.97 178 PHE A CA 1
ATOM 1397 C C . PHE A 1 178 ? 35.856 -9.238 11.962 1.00 45.97 178 PHE A C 1
ATOM 1399 O O . PHE A 1 178 ? 36.917 -8.616 12.023 1.00 45.97 178 PHE A O 1
ATOM 1406 N N . ARG A 1 179 ? 35.394 -9.928 13.009 1.00 52.91 179 ARG A N 1
ATOM 1407 C CA . ARG A 1 179 ? 36.210 -10.219 14.194 1.00 52.91 179 ARG A CA 1
ATOM 1408 C C . ARG A 1 179 ? 36.809 -11.611 14.007 1.00 52.91 179 ARG A C 1
ATOM 1410 O O . ARG A 1 179 ? 36.035 -12.567 14.045 1.00 52.91 179 ARG A O 1
ATOM 1417 N N . PRO A 1 180 ? 38.130 -11.749 13.788 1.00 52.44 180 PRO A N 1
ATOM 1418 C CA . PRO A 1 180 ? 38.734 -13.068 13.660 1.00 52.44 180 PRO A CA 1
ATOM 1419 C C . PRO A 1 180 ? 38.465 -13.868 14.936 1.00 52.44 180 PRO A C 1
ATOM 1421 O O . PRO A 1 180 ? 38.577 -13.343 16.049 1.00 52.44 180 PRO A O 1
ATOM 1424 N N . THR A 1 181 ? 38.069 -15.130 14.781 1.00 54.00 181 THR A N 1
ATOM 1425 C CA . THR A 1 181 ? 37.982 -16.046 15.921 1.00 54.00 181 THR A CA 1
ATOM 1426 C C . THR A 1 181 ? 39.393 -16.344 16.448 1.00 54.00 181 THR A C 1
ATOM 1428 O O . THR A 1 181 ? 40.357 -16.235 15.686 1.00 54.00 181 THR A O 1
ATOM 1431 N N . PRO A 1 182 ? 39.553 -16.732 17.730 1.00 55.19 182 PRO A N 1
ATOM 1432 C CA . PRO A 1 182 ? 40.864 -17.029 18.314 1.00 55.19 182 PRO A CA 1
ATOM 1433 C C . PRO A 1 182 ? 41.712 -17.988 17.466 1.00 55.19 182 PRO A C 1
ATOM 1435 O O . PRO A 1 182 ? 42.901 -17.734 17.272 1.00 55.19 182 PRO A O 1
ATOM 1438 N N . ASP A 1 183 ? 41.079 -19.001 16.872 1.00 54.56 183 ASP A N 1
ATOM 1439 C CA . ASP A 1 183 ? 41.733 -20.001 16.021 1.00 54.56 183 ASP A CA 1
ATOM 1440 C C . ASP A 1 183 ? 42.230 -19.409 14.685 1.00 54.56 183 ASP A C 1
ATOM 1442 O O . ASP A 1 183 ? 43.327 -19.725 14.227 1.00 54.56 183 ASP A O 1
ATOM 1446 N N . GLN A 1 184 ? 41.496 -18.454 14.101 1.00 54.88 184 GLN A N 1
ATOM 1447 C CA . GLN A 1 184 ? 41.903 -17.748 12.876 1.00 54.88 184 GLN A CA 1
ATOM 1448 C C . GLN A 1 184 ? 43.061 -16.774 13.118 1.00 54.88 184 GLN A C 1
ATOM 1450 O O . GLN A 1 184 ? 43.875 -16.543 12.226 1.00 54.88 184 GLN A O 1
ATOM 1455 N N . THR A 1 185 ? 43.180 -16.217 14.326 1.00 56.72 185 THR A N 1
ATOM 1456 C CA . THR A 1 185 ? 44.348 -15.411 14.719 1.00 56.72 185 THR A CA 1
ATOM 1457 C C . THR A 1 185 ? 45.631 -16.235 14.779 1.00 56.72 185 THR A C 1
ATOM 1459 O O . THR A 1 185 ? 46.693 -15.716 14.442 1.00 56.72 185 THR A O 1
ATOM 1462 N N . THR A 1 186 ? 45.553 -17.509 15.176 1.00 57.69 186 THR A N 1
ATOM 1463 C CA . THR A 1 186 ? 46.711 -18.416 15.195 1.00 57.69 186 THR A CA 1
ATOM 1464 C C . THR A 1 186 ? 47.162 -18.771 13.779 1.00 57.69 186 THR A C 1
ATOM 1466 O O . THR A 1 186 ? 48.358 -18.710 13.493 1.00 57.69 186 THR A O 1
ATOM 1469 N N . ASP A 1 187 ? 46.220 -19.040 12.874 1.00 58.56 187 ASP A N 1
ATOM 1470 C CA . ASP A 1 187 ? 46.526 -19.323 11.467 1.00 58.56 187 ASP A CA 1
ATOM 1471 C C . ASP A 1 187 ? 47.063 -18.089 10.723 1.00 58.56 187 ASP A C 1
ATOM 1473 O O . ASP A 1 187 ? 48.008 -18.198 9.940 1.00 58.56 187 ASP A O 1
ATOM 1477 N N . LEU A 1 188 ? 46.540 -16.894 11.020 1.00 58.62 188 LEU A N 1
ATOM 1478 C CA . LEU A 1 188 ? 47.047 -15.633 10.467 1.00 58.62 188 LEU A CA 1
ATOM 1479 C C . LEU A 1 188 ? 48.444 -15.280 10.993 1.00 58.62 188 LEU A C 1
ATOM 1481 O O . LEU A 1 188 ? 49.286 -14.832 10.218 1.00 58.62 188 LEU A O 1
ATOM 1485 N N . ALA A 1 189 ? 48.716 -15.507 12.282 1.00 63.91 189 ALA A N 1
ATOM 1486 C CA . ALA A 1 189 ? 50.039 -15.276 12.863 1.00 63.91 189 ALA A CA 1
ATOM 1487 C C . ALA A 1 189 ? 51.093 -16.227 12.276 1.00 63.91 189 ALA A C 1
ATOM 1489 O O . ALA A 1 189 ? 52.213 -15.809 11.986 1.00 63.91 189 ALA A O 1
ATOM 1490 N N . LYS A 1 190 ? 50.715 -17.487 12.038 1.00 60.44 190 LYS A N 1
ATOM 1491 C CA . LYS A 1 190 ? 51.581 -18.490 11.414 1.00 60.44 190 LYS A CA 1
ATOM 1492 C C . LYS A 1 190 ? 51.881 -18.163 9.947 1.00 60.44 190 LYS A C 1
ATOM 1494 O O . LYS A 1 190 ? 53.030 -18.239 9.524 1.00 60.44 190 LYS A O 1
ATOM 1499 N N . LEU A 1 191 ? 50.874 -17.715 9.195 1.00 55.88 191 LEU A N 1
ATOM 1500 C CA . LEU A 1 191 ? 51.033 -17.235 7.817 1.00 55.88 191 LEU A CA 1
ATOM 1501 C C . LEU A 1 191 ? 51.911 -15.973 7.723 1.00 55.88 191 LEU A C 1
ATOM 1503 O O . LEU A 1 191 ? 52.657 -15.821 6.757 1.00 55.88 191 LEU A O 1
ATOM 1507 N N . ASP A 1 192 ? 51.847 -15.080 8.713 1.00 60.41 192 ASP A N 1
ATOM 1508 C CA . ASP A 1 192 ? 52.696 -13.883 8.794 1.00 60.41 192 ASP A CA 1
ATOM 1509 C C . ASP A 1 192 ? 54.153 -14.218 9.182 1.00 60.41 192 ASP A C 1
ATOM 1511 O O . ASP A 1 192 ? 55.090 -13.620 8.648 1.00 60.41 192 ASP A O 1
ATOM 1515 N N . GLU A 1 193 ? 54.379 -15.214 10.047 1.00 62.91 193 GLU A N 1
ATOM 1516 C CA . GLU A 1 193 ? 55.725 -15.742 10.332 1.00 62.91 193 GLU A CA 1
ATOM 1517 C C . GLU A 1 193 ? 56.352 -16.430 9.113 1.00 62.91 193 GLU A C 1
ATOM 1519 O O . GLU A 1 193 ? 57.511 -16.170 8.788 1.00 62.91 193 GLU A O 1
ATOM 1524 N N . GLU A 1 194 ? 55.591 -17.258 8.396 1.00 55.22 194 GLU A N 1
ATOM 1525 C CA . GLU A 1 194 ? 56.055 -17.939 7.180 1.00 55.22 194 GLU A CA 1
ATOM 1526 C C . GLU A 1 194 ? 56.332 -16.942 6.033 1.00 55.22 194 GLU A C 1
ATOM 1528 O O . GLU A 1 194 ? 57.263 -17.137 5.242 1.00 55.22 194 GLU A O 1
ATOM 1533 N N . TRP A 1 195 ? 55.594 -15.824 5.989 1.00 57.97 195 TRP A N 1
ATOM 1534 C CA . TRP A 1 195 ? 55.847 -14.691 5.092 1.00 57.97 195 TRP A CA 1
ATOM 1535 C C . TRP A 1 195 ? 57.133 -13.934 5.457 1.00 57.97 195 TRP A C 1
ATOM 1537 O O . TRP A 1 195 ? 57.970 -13.684 4.585 1.00 57.97 195 TRP A O 1
ATOM 1547 N N . LYS A 1 196 ? 57.348 -13.632 6.745 1.00 55.50 196 LYS A N 1
ATOM 1548 C CA . LYS A 1 196 ? 58.590 -13.008 7.245 1.00 55.50 196 LYS A CA 1
ATOM 1549 C C . LYS A 1 196 ? 59.817 -13.905 7.063 1.00 55.50 196 LYS A C 1
ATOM 1551 O O . LYS A 1 196 ? 60.915 -13.389 6.866 1.00 55.50 196 LYS A O 1
ATOM 1556 N N . ALA A 1 197 ? 59.634 -15.226 7.077 1.00 56.09 197 ALA A N 1
ATOM 1557 C CA . ALA A 1 197 ? 60.676 -16.215 6.803 1.00 56.09 197 ALA A CA 1
ATOM 1558 C C . ALA A 1 197 ? 61.007 -16.376 5.302 1.00 56.09 197 ALA A C 1
ATOM 1560 O O . ALA A 1 197 ? 61.907 -17.140 4.955 1.00 56.09 197 ALA A O 1
ATOM 1561 N N . GLY A 1 198 ? 60.322 -15.651 4.407 1.00 52.53 198 GLY A N 1
ATOM 1562 C CA . GLY A 1 198 ? 60.667 -15.561 2.984 1.00 52.53 198 GLY A CA 1
ATOM 1563 C C . GLY A 1 198 ? 60.393 -16.825 2.163 1.00 52.53 198 GLY A C 1
ATOM 1564 O O . GLY A 1 198 ? 60.939 -16.967 1.071 1.00 52.53 198 GLY A O 1
ATOM 1565 N N . LEU A 1 199 ? 59.568 -17.749 2.664 1.00 52.53 199 LEU A N 1
ATOM 1566 C CA . LEU A 1 199 ? 59.394 -19.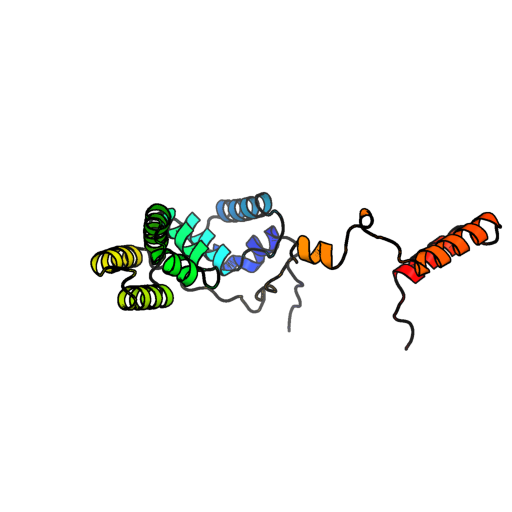083 2.074 1.00 52.53 199 LEU A CA 1
ATOM 1567 C C . LEU A 1 199 ? 58.284 -19.191 1.013 1.00 52.53 199 LEU A C 1
ATOM 1569 O O . LEU A 1 199 ? 58.100 -20.266 0.445 1.00 52.53 199 LEU A O 1
ATOM 1573 N N . LEU A 1 200 ? 57.568 -18.109 0.684 1.00 51.50 200 LEU A N 1
ATOM 1574 C CA . LEU A 1 200 ? 56.514 -18.136 -0.338 1.00 51.50 200 LEU A CA 1
ATOM 1575 C C . LEU A 1 200 ? 56.604 -16.949 -1.301 1.00 51.50 200 LEU A C 1
ATOM 1577 O O . LEU A 1 200 ? 56.535 -15.786 -0.902 1.00 51.50 200 LEU A O 1
ATOM 1581 N N . GLU A 1 201 ? 56.685 -17.248 -2.602 1.00 56.59 201 GLU A N 1
ATOM 1582 C CA . GLU A 1 201 ? 56.476 -16.254 -3.653 1.00 56.59 201 GLU A CA 1
ATOM 1583 C C . GLU A 1 201 ? 55.068 -15.658 -3.518 1.00 56.59 201 GLU A C 1
ATOM 1585 O O . GLU A 1 201 ? 54.066 -16.370 -3.427 1.00 56.59 201 GLU A O 1
ATOM 1590 N N . VAL A 1 202 ? 54.994 -14.327 -3.540 1.00 50.59 202 VAL A N 1
ATOM 1591 C CA . VAL A 1 202 ? 53.812 -13.474 -3.297 1.00 50.59 202 VAL A CA 1
ATOM 1592 C C . VAL A 1 202 ? 52.519 -13.948 -3.991 1.00 50.59 202 VAL A C 1
ATOM 1594 O O . VAL A 1 202 ? 51.414 -13.691 -3.506 1.00 50.59 202 VAL A O 1
ATOM 1597 N N . GLN A 1 203 ? 52.620 -14.661 -5.116 1.00 48.81 203 GLN A N 1
ATOM 1598 C CA . GLN A 1 203 ? 51.466 -15.197 -5.840 1.00 48.81 203 GLN A CA 1
ATOM 1599 C C . GLN A 1 203 ? 50.841 -16.446 -5.198 1.00 48.81 203 GLN A C 1
ATOM 1601 O O . GLN A 1 203 ? 49.624 -16.612 -5.285 1.00 48.81 203 GLN A O 1
ATOM 1606 N N . ALA A 1 204 ? 51.624 -17.299 -4.534 1.00 50.44 204 ALA A N 1
ATOM 1607 C CA . ALA A 1 204 ? 51.119 -18.483 -3.837 1.00 50.44 204 ALA A CA 1
ATOM 1608 C C . ALA A 1 204 ? 50.324 -18.094 -2.582 1.00 50.44 204 ALA A C 1
ATOM 1610 O O . ALA A 1 204 ? 49.248 -18.637 -2.346 1.00 50.44 204 ALA A O 1
ATOM 1611 N N . TYR A 1 205 ? 50.786 -17.072 -1.854 1.00 55.75 205 TYR A N 1
ATOM 1612 C CA . TYR A 1 205 ? 50.097 -16.509 -0.689 1.00 55.75 205 TYR A CA 1
ATOM 1613 C C . TYR A 1 205 ? 48.723 -15.927 -1.050 1.00 55.75 205 TYR A C 1
ATOM 1615 O O . TYR A 1 205 ? 47.714 -16.257 -0.430 1.00 55.75 205 TYR A O 1
ATOM 1623 N N . ARG A 1 206 ? 48.652 -15.129 -2.127 1.00 55.06 206 ARG A N 1
ATOM 1624 C CA . ARG A 1 206 ? 47.374 -14.596 -2.623 1.00 55.06 206 ARG A CA 1
ATOM 1625 C C . ARG A 1 206 ? 46.409 -15.704 -3.040 1.00 55.06 206 ARG A C 1
ATOM 1627 O O . ARG A 1 206 ? 45.229 -15.592 -2.735 1.00 55.06 206 ARG A O 1
ATOM 1634 N N . ARG A 1 207 ? 46.891 -16.770 -3.693 1.00 53.16 207 ARG A N 1
ATOM 1635 C CA . ARG A 1 207 ? 46.055 -17.929 -4.062 1.00 53.16 207 ARG A CA 1
ATOM 1636 C C . ARG A 1 207 ? 45.604 -18.739 -2.847 1.00 53.16 207 ARG A C 1
ATOM 1638 O O . ARG A 1 207 ? 44.467 -19.189 -2.843 1.00 53.16 207 ARG A O 1
ATOM 1645 N N . ALA A 1 208 ? 46.447 -18.894 -1.826 1.00 54.06 208 ALA A N 1
ATOM 1646 C CA . ALA A 1 208 ? 46.100 -19.593 -0.590 1.00 54.06 208 ALA A CA 1
ATOM 1647 C C . ALA A 1 208 ? 45.024 -18.838 0.206 1.00 54.06 208 ALA A C 1
ATOM 1649 O O . ALA A 1 208 ? 44.033 -19.443 0.602 1.00 54.06 208 ALA A O 1
ATOM 1650 N N . ILE A 1 209 ? 45.147 -17.511 0.335 1.00 58.25 209 ILE A N 1
ATOM 1651 C CA . ILE A 1 209 ? 44.090 -16.658 0.904 1.00 58.25 209 ILE A CA 1
ATOM 1652 C C . ILE A 1 209 ? 42.797 -16.802 0.097 1.00 58.25 209 ILE A C 1
ATOM 1654 O O . ILE A 1 209 ? 41.737 -17.035 0.668 1.00 58.25 209 ILE A O 1
ATOM 1658 N N . PHE A 1 210 ? 42.883 -16.741 -1.235 1.00 56.22 210 PHE A N 1
ATOM 1659 C CA . PHE A 1 210 ? 41.713 -16.888 -2.102 1.00 56.22 210 PHE A CA 1
ATOM 1660 C C . PHE A 1 210 ? 41.052 -18.270 -1.983 1.00 56.22 210 PHE A C 1
ATOM 1662 O O . PHE A 1 210 ? 39.833 -18.364 -2.054 1.00 56.22 210 PHE A O 1
ATOM 1669 N N . ALA A 1 211 ? 41.826 -19.341 -1.802 1.00 54.97 211 ALA A N 1
ATOM 1670 C CA . ALA A 1 211 ? 41.313 -20.701 -1.646 1.00 54.97 211 ALA A CA 1
ATOM 1671 C C . ALA A 1 211 ? 40.677 -20.932 -0.266 1.00 54.97 211 ALA A C 1
ATOM 1673 O O . ALA A 1 211 ? 39.640 -21.580 -0.183 1.00 54.97 211 ALA A O 1
ATOM 1674 N N . ILE A 1 212 ? 41.247 -20.362 0.800 1.00 57.19 212 ILE A N 1
ATOM 1675 C CA . ILE A 1 212 ? 40.678 -20.419 2.156 1.00 57.19 212 ILE A CA 1
ATOM 1676 C C . ILE A 1 212 ? 39.378 -19.609 2.226 1.00 57.19 212 ILE A C 1
ATOM 1678 O O . ILE A 1 212 ? 38.403 -20.060 2.820 1.00 57.19 212 ILE A O 1
ATOM 1682 N N . MET A 1 213 ? 39.329 -18.455 1.556 1.00 52.28 213 MET A N 1
ATOM 1683 C CA . MET A 1 213 ? 38.122 -17.628 1.471 1.00 52.28 213 MET A CA 1
ATOM 1684 C C . MET A 1 213 ? 37.009 -18.257 0.618 1.00 52.28 213 MET A C 1
ATOM 1686 O O . MET A 1 213 ? 35.846 -17.939 0.836 1.00 52.28 213 MET A O 1
ATOM 1690 N N . ASN A 1 214 ? 37.337 -19.145 -0.329 1.00 58.66 214 ASN A N 1
ATOM 1691 C CA . ASN A 1 214 ? 36.372 -19.707 -1.286 1.00 58.66 214 ASN A CA 1
ATOM 1692 C C . ASN A 1 214 ? 36.154 -21.231 -1.173 1.00 58.66 214 ASN A C 1
ATOM 1694 O O . ASN A 1 214 ? 35.465 -21.803 -2.015 1.00 58.66 214 ASN A O 1
ATOM 1698 N N . GLY A 1 215 ? 36.737 -21.922 -0.185 1.00 44.47 215 GLY A N 1
ATOM 1699 C CA . GLY A 1 215 ? 36.867 -23.384 -0.220 1.00 44.47 215 GLY A CA 1
ATOM 1700 C C . GLY A 1 215 ? 36.586 -24.114 1.094 1.00 44.47 215 GLY A C 1
ATOM 1701 O O . GLY A 1 215 ? 37.505 -24.616 1.733 1.00 44.47 215 GLY A O 1
ATOM 1702 N N . HIS A 1 216 ? 35.307 -24.280 1.441 1.00 48.59 216 HIS A N 1
ATOM 1703 C CA . HIS A 1 216 ? 34.796 -25.462 2.159 1.00 48.59 216 HIS A CA 1
ATOM 1704 C C . HIS A 1 216 ? 33.691 -26.138 1.335 1.00 48.59 216 HIS A C 1
ATOM 1706 O O . HIS A 1 216 ? 32.557 -26.311 1.771 1.00 48.59 216 HIS A O 1
ATOM 1712 N N . SER A 1 217 ? 34.036 -26.534 0.111 1.00 37.31 217 SER A N 1
ATOM 1713 C CA . SER A 1 217 ? 33.427 -27.683 -0.571 1.00 37.31 217 SER A CA 1
ATOM 1714 C C . SER A 1 217 ? 34.392 -28.189 -1.635 1.00 37.31 217 SER A C 1
ATOM 1716 O O . SER A 1 217 ? 34.352 -27.819 -2.804 1.00 37.31 217 SER A O 1
ATOM 1718 N N . SER A 1 218 ? 35.328 -29.004 -1.160 1.00 43.88 218 SER A N 1
ATOM 1719 C CA . SER A 1 218 ? 36.158 -29.889 -1.964 1.00 43.88 218 SER A CA 1
ATOM 1720 C C . SER A 1 218 ? 35.304 -30.957 -2.650 1.00 43.88 218 SER A C 1
ATOM 1722 O O . SER A 1 218 ? 34.271 -31.351 -2.120 1.00 43.88 218 SER A O 1
ATOM 1724 N N . ALA A 1 219 ? 35.876 -31.541 -3.703 1.00 39.81 219 ALA A N 1
ATOM 1725 C CA . ALA A 1 219 ? 35.670 -32.931 -4.103 1.00 39.81 219 ALA A CA 1
ATOM 1726 C C . ALA A 1 219 ? 34.286 -33.307 -4.661 1.00 39.81 219 ALA A C 1
ATOM 1728 O O . ALA A 1 219 ? 33.309 -33.420 -3.927 1.00 39.81 219 ALA A O 1
ATOM 1729 N N . SER A 1 220 ? 34.258 -33.640 -5.957 1.00 39.22 220 SER A N 1
ATOM 1730 C CA . SER A 1 220 ? 33.783 -34.920 -6.529 1.00 39.22 220 SER A CA 1
ATOM 1731 C C . SER A 1 220 ? 33.376 -34.703 -7.988 1.00 39.22 220 SER A C 1
ATOM 1733 O O . SER A 1 220 ? 32.377 -34.032 -8.235 1.00 39.22 220 SER A O 1
ATOM 1735 N N . GLY A 1 221 ? 34.100 -35.316 -8.930 1.00 35.56 221 GLY A N 1
ATOM 1736 C CA . GLY A 1 221 ? 33.694 -35.435 -10.338 1.00 35.56 221 GLY A CA 1
ATOM 1737 C C . GLY A 1 221 ? 34.735 -34.940 -11.318 1.00 35.56 221 GLY A C 1
ATOM 1738 O O . GLY A 1 221 ? 34.609 -33.771 -11.735 1.00 35.56 221 GLY A O 1
#

Foldseek 3Di:
DQPCPDDQPDLLCCQCPQLVVLQVPPDPVVSNVVSVVQRVPDPFWARDWSVRSSLVNCVVVVLWPDPLLSVLAVQVVDPCSLVVLLVQLPPPDPVSNVVSLSSLLSHADDPSSLVSQVVSVVVVSDPPVSSVNSNVSNVVTGDGDDRDAGDSNNHTDDPGVPPGPVVVCVVPPPPVPDDDDPVSVVVVVVLVVCVVVVPDDPVVSVVVVVCVVPDPPDDDD

pLDDT: mean 79.58, std 17.45, range [33.09, 96.25]